Protein AF-A0A349S8Z0-F1 (afdb_monomer_lite)

Sequence (374 aa):
MAKPPPLFHTNGSLTQSATNELARRFGLTQLFRLGAVAFAAWLTSLPLTIASGSLGTILGALLGPLILCALPHSSRALQLRFGAAAILAFVFAGTGLLLATVLRNGSEVGSLLSASATASGNPLSLYSAGEFIAGFTLAAAFCGSLHLLSQRGAVGRLGELLFIACAVVFTLTAHRNGMIDRPFLLGDFALIRGYDPAYLLMTIGAVCLLLLTAINLQESSKGRVLYHLLVLTAVSLLLMLFVSRFGLPTPELTNDLGLTGQQGSGPQEDNPFQDSTNDPKDKAAPVAVVVFHDDYEPADGSYYFRESAYSQFDGQRIDYATRPDMDTDLLRGFDNSAADSLASGNEAGLNYAISPASEAPRKGVRTTIGTLVP

Radius of gyration: 29.86 Å; chains: 1; bounding box: 71×64×93 Å

pLDDT: mean 70.93, std 17.37, range [37.31, 97.75]

Foldseek 3Di:
DDDDDDDDPDPPPPVVVVVVVCCVLQPPVRVVLLQLLLVLQLLVCVVPFDPLLSVLQSQLSNVLLVVVSPDPPPDVLLVDDLVVLLVVLVVQLVVLLVQLCCLQPVPPVLVVCCPDPVNVPDVCPSNSVSSSSNSNSNNSSVSNSLSSVCVVDPVSVVVSVVSSVVSVCVQVCVCPQVPLCPPVVQNVVQVVVVHRSVVVVVVVVVVVLVVVLVVLVPDPDPVSSVVVVVVSVVVVVVVVVCCVVPNDRHHPDVCQQVLQQPDDPDPRDPRPNNDDPPPPVPPDDDFKDKDWPDDDADPVRDDDDDDDDFDDDPNRHGHRDPDPPPPPVDQPQPPPVNVVCVVVVPCPSCVVVVDDDDPDPDDDTDMDMDGPDD

Secondary structure (DSSP, 8-state):
-PPPP-----TTHHHHHHHHHHHHHH-HHHHHHHHHHHHHHHHHHTTTS-HHHHHHHHHHHHHHHHHHHHS-TT-HHHHS-HHHHHHHHHHHHHHHHHHHHHHHH-HHHHHHHHTSTTTTT-TTHHHHHHHHHHHHHHHHHHHHHHHHHHHH-HHHHHHHHHHHHHHHHHHHGGGTTS-TT-SHHHHHHHHTTT--HHHHHHHHHHHHHHHHHHHHHT-S-HHHHHHHHHHHHHHHHHHHHHHHHH-------SGGGTTT----SS-----TT----S-TT------EEEEESS----TTS----------EE-SSSEE---STTSSTTSPS--SHHHHHHHHTT-TTTTHHHH---TTS------EEEEE---

Structure (mmCIF, N/CA/C/O backbone):
data_AF-A0A349S8Z0-F1
#
_entry.id   AF-A0A349S8Z0-F1
#
loop_
_atom_site.group_PDB
_atom_site.id
_atom_site.type_symbol
_atom_site.label_atom_id
_atom_site.label_alt_id
_atom_site.label_comp_id
_atom_site.label_asym_id
_atom_site.label_entity_id
_atom_site.label_seq_id
_atom_site.pdbx_PDB_ins_code
_atom_site.Cartn_x
_atom_site.Cartn_y
_atom_site.Cartn_z
_atom_site.occupancy
_atom_site.B_iso_or_equiv
_atom_site.auth_seq_id
_atom_site.auth_comp_id
_atom_site.auth_asym_id
_atom_site.auth_atom_id
_atom_site.pdbx_PDB_model_num
ATOM 1 N N . MET A 1 1 ? 23.663 -43.648 44.532 1.00 42.38 1 MET A N 1
ATOM 2 C CA . MET A 1 1 ? 23.078 -43.377 43.201 1.00 42.38 1 MET A CA 1
ATOM 3 C C . MET A 1 1 ? 22.642 -41.922 43.168 1.00 42.38 1 MET A C 1
ATOM 5 O O . MET A 1 1 ? 21.679 -41.570 43.836 1.00 42.38 1 MET A O 1
ATOM 9 N N . ALA A 1 2 ? 23.425 -41.067 42.509 1.00 40.34 2 ALA A N 1
ATOM 10 C CA . ALA A 1 2 ? 23.149 -39.638 42.391 1.00 40.34 2 ALA A CA 1
ATOM 11 C C . ALA A 1 2 ? 22.123 -39.393 41.273 1.00 40.34 2 ALA A C 1
ATOM 13 O O . ALA A 1 2 ? 22.224 -39.978 40.197 1.00 40.34 2 ALA A O 1
ATOM 14 N N . LYS A 1 3 ? 21.124 -38.552 41.550 1.00 43.34 3 LYS A N 1
ATOM 15 C CA . LYS A 1 3 ? 20.095 -38.123 40.595 1.00 43.34 3 LYS A CA 1
ATOM 16 C C . LYS A 1 3 ? 20.729 -37.099 39.636 1.00 43.34 3 LYS A C 1
ATOM 18 O O . LYS A 1 3 ? 21.347 -36.159 40.138 1.00 43.34 3 LYS A O 1
ATOM 23 N N . PRO A 1 4 ? 20.630 -37.252 38.304 1.00 44.09 4 PRO A N 1
ATOM 24 C CA . PRO A 1 4 ? 21.200 -36.271 37.388 1.00 44.09 4 PRO A CA 1
ATOM 25 C C . PRO A 1 4 ? 20.360 -34.979 37.407 1.00 44.09 4 PRO A C 1
ATOM 27 O O . PRO A 1 4 ? 19.153 -35.043 37.673 1.00 44.09 4 PRO A O 1
ATOM 30 N N . PRO A 1 5 ? 20.965 -33.805 37.152 1.00 44.25 5 PRO A N 1
ATOM 31 C CA . PRO A 1 5 ? 20.234 -32.545 37.090 1.00 44.25 5 PRO A CA 1
ATOM 32 C C . PRO A 1 5 ? 19.402 -32.468 35.797 1.00 44.25 5 PRO A C 1
ATOM 34 O O . PRO A 1 5 ? 19.818 -33.012 34.770 1.00 44.25 5 PRO A O 1
ATOM 37 N N . PRO A 1 6 ? 18.241 -31.789 35.805 1.00 49.56 6 PRO A N 1
ATOM 38 C CA . PRO A 1 6 ? 17.468 -31.585 34.591 1.00 49.56 6 PRO A CA 1
ATOM 39 C C . PRO A 1 6 ? 18.154 -30.531 33.711 1.00 49.56 6 PRO A C 1
ATOM 41 O O . PRO A 1 6 ? 18.171 -29.343 34.023 1.00 49.56 6 PRO A O 1
ATOM 44 N N . LEU A 1 7 ? 18.725 -30.991 32.600 1.00 47.56 7 LEU A N 1
ATOM 45 C CA . LEU A 1 7 ? 18.947 -30.186 31.400 1.00 47.56 7 LEU A CA 1
ATOM 46 C C . LEU A 1 7 ? 17.616 -30.055 30.640 1.00 47.56 7 LEU A C 1
ATOM 48 O O . LEU A 1 7 ? 16.781 -30.951 30.728 1.00 47.56 7 LEU A O 1
ATOM 52 N N . PHE A 1 8 ? 17.478 -28.962 29.881 1.00 37.31 8 PHE A N 1
ATOM 53 C CA . PHE A 1 8 ? 16.327 -28.498 29.079 1.00 37.31 8 PHE A CA 1
ATOM 54 C C . PHE A 1 8 ? 15.472 -27.382 29.704 1.00 37.31 8 PHE A C 1
ATOM 56 O O . PHE A 1 8 ? 14.302 -27.551 30.034 1.00 37.31 8 PHE A O 1
ATOM 63 N N . HIS A 1 9 ? 16.043 -26.173 29.737 1.00 37.69 9 HIS A N 1
ATOM 64 C CA . HIS A 1 9 ? 15.258 -24.953 29.550 1.00 37.69 9 HIS A CA 1
ATOM 65 C C . HIS A 1 9 ? 14.829 -24.879 28.077 1.00 37.69 9 HIS A C 1
ATOM 67 O O . HIS A 1 9 ? 15.634 -24.607 27.189 1.00 37.69 9 HIS A O 1
ATOM 73 N N . THR A 1 10 ? 13.557 -25.147 27.802 1.00 41.44 10 THR A N 1
ATOM 74 C CA . THR A 1 10 ? 12.937 -24.858 26.506 1.00 41.44 10 THR A CA 1
ATOM 75 C C . THR A 1 10 ? 12.746 -23.347 26.367 1.00 41.44 10 THR A C 1
ATOM 77 O O . THR A 1 10 ? 12.015 -22.744 27.154 1.00 41.44 10 THR A O 1
ATOM 80 N N . ASN A 1 11 ? 13.347 -22.740 25.341 1.00 41.81 11 ASN A N 1
ATOM 81 C CA . ASN A 1 11 ? 13.234 -21.318 24.967 1.00 41.81 11 ASN A CA 1
ATOM 82 C C . ASN A 1 11 ? 11.822 -20.889 24.482 1.00 41.81 11 ASN A C 1
ATOM 84 O O . ASN A 1 11 ? 11.689 -19.967 23.684 1.00 41.81 11 ASN A O 1
ATOM 88 N N . GLY A 1 12 ? 10.751 -21.543 24.946 1.00 44.97 12 GLY A N 1
ATOM 89 C CA . GLY A 1 12 ? 9.362 -21.244 24.572 1.00 44.97 12 GLY A CA 1
ATOM 90 C C . GLY A 1 12 ? 8.642 -20.238 25.481 1.00 44.97 12 GLY A C 1
ATOM 91 O O . GLY A 1 12 ? 7.512 -19.864 25.185 1.00 44.97 12 GLY A O 1
ATOM 92 N N . SER A 1 13 ? 9.250 -19.795 26.589 1.00 53.50 13 SER A N 1
ATOM 93 C CA . SER A 1 13 ? 8.538 -19.024 27.625 1.00 53.50 13 SER A CA 1
ATOM 94 C C . SER A 1 13 ? 8.523 -17.506 27.413 1.00 53.50 13 SER A C 1
ATOM 96 O O . SER A 1 13 ? 7.598 -16.838 27.872 1.00 53.50 13 SER A O 1
ATOM 98 N N . LEU A 1 14 ? 9.505 -16.934 26.710 1.00 50.16 14 LEU A N 1
ATOM 99 C CA . LEU A 1 14 ? 9.654 -15.474 26.631 1.00 50.16 14 LEU A CA 1
ATOM 100 C C . LEU A 1 14 ? 8.631 -14.816 25.691 1.00 50.16 14 LEU A C 1
ATOM 102 O O . LEU A 1 14 ? 8.044 -13.792 26.036 1.00 50.16 14 LEU A O 1
ATOM 106 N N . THR A 1 15 ? 8.347 -15.427 24.540 1.00 53.34 15 THR A N 1
ATOM 107 C CA . THR A 1 15 ? 7.358 -14.911 23.576 1.00 53.34 15 THR A CA 1
ATOM 108 C C . THR A 1 15 ? 5.922 -15.093 24.073 1.00 53.34 15 THR A C 1
ATOM 110 O O . THR A 1 15 ? 5.100 -14.187 23.920 1.00 53.34 15 THR A O 1
ATOM 113 N N . GLN A 1 16 ? 5.619 -16.208 24.748 1.00 54.56 16 GLN A N 1
ATOM 114 C CA . GLN A 1 16 ? 4.324 -16.412 25.410 1.00 54.56 16 GLN A CA 1
ATOM 115 C C . GLN A 1 16 ? 4.121 -15.471 26.606 1.00 54.56 16 GLN A C 1
ATOM 117 O O . GLN A 1 16 ? 3.009 -14.997 26.826 1.00 54.56 16 GLN A O 1
ATOM 122 N N . SER A 1 17 ? 5.175 -15.148 27.360 1.00 58.91 17 SER A N 1
ATOM 123 C CA . SER A 1 17 ? 5.075 -14.207 28.482 1.00 58.91 17 SER A CA 1
ATOM 124 C C . SER A 1 17 ? 4.762 -12.784 28.009 1.00 58.91 17 SER A C 1
ATOM 126 O O . SER A 1 17 ? 3.843 -12.154 28.531 1.00 58.91 17 SER A O 1
ATOM 128 N N . ALA A 1 18 ? 5.469 -12.294 26.986 1.00 59.53 18 ALA A N 1
ATOM 129 C CA . ALA A 1 18 ? 5.282 -10.935 26.472 1.00 59.53 18 ALA A CA 1
ATOM 130 C C . ALA A 1 18 ? 3.913 -10.740 25.794 1.00 59.53 18 ALA A C 1
ATOM 132 O O . ALA A 1 18 ? 3.252 -9.719 25.990 1.00 59.53 18 ALA A O 1
ATOM 133 N N . THR A 1 19 ? 3.453 -11.735 25.029 1.00 60.69 19 THR A N 1
ATOM 134 C CA . THR A 1 19 ? 2.123 -11.702 24.392 1.00 60.69 19 THR A CA 1
ATOM 135 C C . THR A 1 19 ? 0.997 -11.732 25.425 1.00 60.69 19 THR A C 1
ATOM 137 O O . THR A 1 19 ? 0.041 -10.966 25.302 1.00 60.69 19 THR A O 1
ATOM 140 N N . ASN A 1 20 ? 1.135 -12.533 26.487 1.00 65.38 20 ASN A N 1
ATOM 141 C CA . ASN A 1 20 ? 0.170 -12.580 27.586 1.00 65.38 20 ASN A CA 1
ATOM 142 C C . ASN A 1 20 ? 0.123 -11.273 28.392 1.00 65.38 20 ASN A C 1
ATOM 144 O O . ASN A 1 20 ? -0.955 -10.856 28.815 1.00 65.38 20 ASN A O 1
ATOM 148 N N . GLU A 1 21 ? 1.258 -10.602 28.587 1.00 63.00 21 GLU A N 1
ATOM 149 C CA . GLU A 1 21 ? 1.317 -9.315 29.287 1.00 63.00 21 GLU A CA 1
ATOM 150 C C . GLU A 1 21 ? 0.684 -8.182 28.461 1.00 63.00 21 GLU A C 1
ATOM 152 O O . GLU A 1 21 ? -0.119 -7.402 28.983 1.00 63.00 21 GLU A O 1
ATOM 157 N N . LEU A 1 22 ? 0.953 -8.147 27.152 1.00 60.84 22 LEU A N 1
ATOM 158 C CA . LEU A 1 22 ? 0.344 -7.193 26.223 1.00 60.84 22 LEU A CA 1
ATOM 159 C C . LEU A 1 22 ? -1.177 -7.405 26.115 1.00 60.84 22 LEU A C 1
ATOM 161 O O . LEU A 1 22 ? -1.950 -6.451 26.217 1.00 60.84 22 LEU A O 1
ATOM 165 N N . ALA A 1 23 ? -1.618 -8.660 25.982 1.00 60.97 23 ALA A N 1
ATOM 166 C CA . ALA A 1 23 ? -3.034 -9.019 25.941 1.00 60.97 23 ALA A CA 1
ATOM 167 C C . ALA A 1 23 ? -3.759 -8.672 27.251 1.00 60.97 23 ALA A C 1
ATOM 169 O O . ALA A 1 23 ? -4.910 -8.232 27.218 1.00 60.97 23 ALA A O 1
ATOM 170 N N . ARG A 1 24 ? -3.082 -8.811 28.399 1.00 66.00 24 ARG A N 1
ATOM 171 C CA . ARG A 1 24 ? -3.626 -8.451 29.716 1.00 66.00 24 ARG A CA 1
ATOM 172 C C . ARG A 1 24 ? -3.769 -6.933 29.894 1.00 66.00 24 ARG A C 1
ATOM 174 O O . ARG A 1 24 ? -4.691 -6.503 30.580 1.00 66.00 24 ARG A O 1
ATOM 181 N N . ARG A 1 25 ? -2.896 -6.127 29.277 1.00 64.31 25 ARG A N 1
ATOM 182 C CA . ARG A 1 25 ? -2.936 -4.653 29.361 1.00 64.31 25 ARG A CA 1
ATOM 183 C C . ARG A 1 25 ? -3.904 -3.995 28.378 1.00 64.31 25 ARG A C 1
ATOM 185 O O . ARG A 1 25 ? -4.557 -3.028 28.751 1.00 64.31 25 ARG A O 1
ATOM 192 N N . PHE A 1 26 ? -3.977 -4.491 27.144 1.00 66.94 26 PHE A N 1
ATOM 193 C CA . PHE A 1 26 ? -4.709 -3.833 26.054 1.00 66.94 26 PHE A CA 1
ATOM 194 C C . PHE A 1 26 ? -5.998 -4.560 25.646 1.00 66.94 26 PHE A C 1
ATOM 196 O O . PHE A 1 26 ? -6.824 -3.986 24.953 1.00 66.94 26 PHE A O 1
ATOM 203 N N . GLY A 1 27 ? -6.219 -5.798 26.095 1.00 76.25 27 GLY A N 1
ATOM 204 C CA . GLY A 1 27 ? -7.354 -6.613 25.666 1.00 76.25 27 GLY A CA 1
ATOM 205 C C . GLY A 1 27 ? -7.170 -7.169 24.247 1.00 76.25 27 GLY A C 1
ATOM 206 O O . GLY A 1 27 ? -6.773 -6.471 23.314 1.00 76.25 27 GLY A O 1
ATOM 207 N N . LEU A 1 28 ? -7.482 -8.455 24.064 1.00 75.75 28 LEU A N 1
ATOM 208 C CA . LEU A 1 28 ? -7.316 -9.164 22.784 1.00 75.75 28 LEU A CA 1
ATOM 209 C C . LEU A 1 28 ? -8.034 -8.471 21.616 1.00 75.75 28 LEU A C 1
ATOM 211 O O . LEU A 1 28 ? -7.483 -8.353 20.526 1.00 75.75 28 LEU A O 1
ATOM 215 N N . THR A 1 29 ? -9.243 -7.962 21.848 1.00 78.19 29 THR A N 1
ATOM 216 C CA . THR A 1 29 ? -10.057 -7.283 20.829 1.00 78.19 29 THR A CA 1
ATOM 217 C C . THR A 1 29 ? -9.407 -6.004 20.303 1.00 78.19 29 THR A C 1
ATOM 219 O O . THR A 1 29 ? -9.504 -5.705 19.113 1.00 78.19 29 THR A O 1
ATOM 222 N N . GLN A 1 30 ? -8.705 -5.261 21.160 1.00 80.62 30 GLN A N 1
ATOM 223 C CA . GLN A 1 30 ? -8.004 -4.044 20.766 1.00 80.62 30 GLN A CA 1
ATOM 224 C C . GLN A 1 30 ? -6.770 -4.363 19.923 1.00 80.62 30 GLN A C 1
ATOM 226 O O . GLN A 1 30 ? -6.534 -3.696 18.920 1.00 80.62 30 GLN A O 1
ATOM 231 N N . LEU A 1 31 ? -6.031 -5.421 20.269 1.00 83.44 31 LEU A N 1
ATOM 232 C CA . LEU A 1 31 ? -4.886 -5.881 19.480 1.00 83.44 31 LEU A CA 1
ATOM 233 C C . LEU A 1 31 ? -5.304 -6.336 18.077 1.00 83.44 31 LEU A C 1
ATOM 235 O O . LEU A 1 31 ? -4.667 -5.940 17.104 1.00 83.44 31 LEU A O 1
ATOM 239 N N . PHE A 1 32 ? -6.408 -7.080 17.948 1.00 85.12 32 PHE A N 1
ATOM 240 C CA . PHE A 1 32 ? -6.951 -7.449 16.633 1.00 85.12 32 PHE A CA 1
ATOM 241 C C . PHE A 1 32 ? -7.337 -6.227 15.800 1.00 85.12 32 PHE A C 1
ATOM 243 O O . PHE A 1 32 ? -7.024 -6.162 14.613 1.00 85.12 32 PHE A O 1
ATOM 250 N N . ARG A 1 33 ? -7.977 -5.232 16.423 1.00 86.00 33 ARG A N 1
ATOM 251 C CA . ARG A 1 33 ? -8.353 -3.987 15.745 1.00 86.00 33 ARG A CA 1
ATOM 252 C C . ARG A 1 33 ? -7.129 -3.214 15.248 1.00 86.00 33 ARG A C 1
ATOM 254 O O . ARG A 1 33 ? -7.125 -2.772 14.105 1.00 86.00 33 ARG A O 1
ATOM 261 N N . LEU A 1 34 ? -6.095 -3.077 16.079 1.00 89.44 34 LEU A N 1
ATOM 262 C CA . LEU A 1 34 ? -4.843 -2.419 15.692 1.00 89.44 34 LEU A CA 1
ATOM 263 C C . LEU A 1 34 ? -4.114 -3.190 14.587 1.00 89.44 34 LEU A C 1
ATOM 265 O O . LEU A 1 34 ? -3.613 -2.576 13.650 1.00 89.44 34 LEU A O 1
ATOM 269 N N . GLY A 1 35 ? -4.126 -4.524 14.649 1.00 90.00 35 GLY A N 1
ATOM 270 C CA . GLY A 1 35 ? -3.620 -5.379 13.577 1.00 90.00 35 GLY A CA 1
ATOM 271 C C . GLY A 1 35 ? -4.352 -5.151 12.252 1.00 90.00 35 GLY A C 1
ATOM 272 O O . GLY A 1 35 ? -3.704 -5.015 11.218 1.00 90.00 35 GLY A O 1
ATOM 273 N N . ALA A 1 36 ? -5.682 -5.026 12.276 1.00 90.56 36 ALA A N 1
ATOM 274 C CA . ALA A 1 36 ? -6.476 -4.739 11.080 1.00 90.56 36 ALA A CA 1
ATOM 275 C C . ALA A 1 36 ? -6.174 -3.350 10.487 1.00 90.56 36 ALA A C 1
ATOM 277 O O . ALA A 1 36 ? -6.057 -3.219 9.270 1.00 90.56 36 ALA A O 1
ATOM 278 N N . VAL A 1 37 ? -5.996 -2.323 11.328 1.00 92.75 37 VAL A N 1
ATOM 279 C CA . VAL A 1 37 ? -5.590 -0.978 10.877 1.00 92.75 37 VAL A CA 1
ATOM 280 C C . VAL A 1 37 ? -4.180 -0.997 10.283 1.00 92.75 37 VAL A C 1
ATOM 282 O O . VAL A 1 37 ? -3.956 -0.401 9.233 1.00 92.75 37 VAL A O 1
ATOM 285 N N . ALA A 1 38 ? -3.237 -1.706 10.907 1.00 94.56 38 ALA A N 1
ATOM 286 C CA . ALA A 1 38 ? -1.877 -1.836 10.391 1.00 94.56 38 ALA A CA 1
ATOM 287 C C . ALA A 1 38 ? -1.824 -2.605 9.066 1.00 94.56 38 ALA A C 1
ATOM 289 O O . ALA A 1 38 ? -1.097 -2.209 8.157 1.00 94.56 38 ALA A O 1
ATOM 290 N N . PHE A 1 39 ? -2.634 -3.656 8.927 1.00 92.31 39 PHE A N 1
ATOM 291 C CA . PHE A 1 39 ? -2.800 -4.378 7.670 1.00 92.31 39 PHE A CA 1
ATOM 292 C C . PHE A 1 39 ? -3.382 -3.477 6.574 1.00 92.31 39 PHE A C 1
ATOM 294 O O . PHE A 1 39 ? -2.855 -3.443 5.469 1.00 92.31 39 PHE A O 1
ATOM 301 N N . ALA A 1 40 ? -4.414 -2.687 6.885 1.00 92.25 40 ALA A N 1
ATOM 302 C CA . ALA A 1 40 ? -4.970 -1.710 5.950 1.00 92.25 40 ALA A CA 1
ATOM 303 C C . ALA A 1 40 ? -3.930 -0.659 5.522 1.00 92.25 40 ALA A C 1
ATOM 305 O O . ALA A 1 40 ? -3.802 -0.369 4.335 1.00 92.25 40 ALA A O 1
ATOM 306 N N . ALA A 1 41 ? -3.146 -0.133 6.467 1.00 94.69 41 ALA A N 1
ATOM 307 C CA . ALA A 1 41 ? -2.075 0.813 6.171 1.00 94.69 41 ALA A CA 1
ATOM 308 C C . ALA A 1 41 ? -0.998 0.191 5.265 1.00 94.69 41 ALA A C 1
ATOM 310 O O . ALA A 1 41 ? -0.576 0.821 4.296 1.00 94.69 41 ALA A O 1
ATOM 311 N N . TRP A 1 42 ? -0.609 -1.059 5.528 1.00 94.19 42 TRP A N 1
ATOM 312 C CA . TRP A 1 42 ? 0.306 -1.811 4.669 1.00 94.19 42 TRP A CA 1
ATOM 313 C C . TRP A 1 42 ? -0.231 -1.978 3.246 1.00 94.19 42 TRP A C 1
ATOM 315 O O . TRP A 1 42 ? 0.478 -1.685 2.290 1.00 94.19 42 TRP A O 1
ATOM 325 N N . LEU A 1 43 ? -1.498 -2.372 3.090 1.00 89.00 43 LEU A N 1
ATOM 326 C CA . LEU A 1 43 ? -2.120 -2.490 1.770 1.00 89.00 43 LEU A CA 1
ATOM 327 C C . LEU A 1 43 ? -2.051 -1.171 0.986 1.00 89.00 43 LEU A C 1
ATOM 329 O O . LEU A 1 43 ? -1.699 -1.168 -0.191 1.00 89.00 43 LEU A O 1
ATOM 333 N N . THR A 1 44 ? -2.311 -0.040 1.651 1.00 89.44 44 THR A N 1
ATOM 334 C CA . THR A 1 44 ? -2.206 1.282 1.013 1.00 89.44 44 THR A CA 1
ATOM 335 C C . THR A 1 44 ? -0.773 1.712 0.702 1.00 89.44 44 THR A C 1
ATOM 337 O O . THR A 1 44 ? -0.590 2.555 -0.172 1.00 89.44 44 THR A O 1
ATOM 340 N N . SER A 1 45 ? 0.242 1.166 1.383 1.00 92.06 45 SER A N 1
ATOM 341 C CA . SER A 1 45 ? 1.642 1.531 1.130 1.00 92.06 45 SER A CA 1
ATOM 342 C C . SER A 1 45 ? 2.259 0.785 -0.047 1.00 92.06 45 SER A C 1
ATOM 344 O O . SER A 1 45 ? 3.191 1.310 -0.648 1.00 92.06 45 SER A O 1
ATOM 346 N N . LEU A 1 46 ? 1.738 -0.394 -0.407 1.00 85.12 46 LEU A N 1
ATOM 347 C CA . LEU A 1 46 ? 2.274 -1.223 -1.494 1.00 85.12 46 LEU A CA 1
ATOM 348 C C . LEU A 1 46 ? 2.512 -0.463 -2.818 1.00 85.12 46 LEU A C 1
ATOM 350 O O . LEU A 1 46 ? 3.592 -0.625 -3.379 1.00 85.12 46 LEU A O 1
ATOM 354 N N . PRO A 1 47 ? 1.583 0.374 -3.329 1.00 80.62 47 PRO A N 1
ATOM 355 C CA . PRO A 1 47 ? 1.819 1.127 -4.564 1.00 80.62 47 PRO A CA 1
ATOM 356 C C . PRO A 1 47 ? 2.606 2.431 -4.362 1.00 80.62 47 PRO A C 1
ATOM 358 O O . PRO A 1 47 ? 2.927 3.100 -5.339 1.00 80.62 47 PRO A O 1
ATOM 361 N N . LEU A 1 48 ? 2.866 2.842 -3.117 1.00 85.31 48 LEU A N 1
ATOM 362 C CA . LEU A 1 48 ? 3.426 4.160 -2.798 1.00 85.31 48 LEU A CA 1
ATOM 363 C C . LEU A 1 48 ? 4.917 4.121 -2.456 1.00 85.31 48 LEU A C 1
ATOM 365 O O . LEU A 1 48 ? 5.568 5.163 -2.475 1.00 85.31 48 LEU A O 1
ATOM 369 N N . THR A 1 49 ? 5.450 2.960 -2.075 1.00 90.56 49 THR A N 1
ATOM 370 C CA . THR A 1 49 ? 6.824 2.842 -1.576 1.00 90.56 49 THR A CA 1
ATOM 371 C C . THR A 1 49 ? 7.365 1.418 -1.717 1.00 90.56 49 THR A C 1
ATOM 373 O O . THR A 1 49 ? 6.627 0.463 -1.946 1.00 90.56 49 THR A O 1
ATOM 376 N N . ILE A 1 50 ? 8.676 1.268 -1.547 1.00 87.69 50 ILE A N 1
ATOM 377 C CA . ILE A 1 50 ? 9.376 -0.018 -1.523 1.00 87.69 50 ILE A CA 1
ATOM 378 C C . ILE A 1 50 ? 9.114 -0.794 -0.217 1.00 87.69 50 ILE A C 1
ATOM 380 O O . ILE A 1 50 ? 8.470 -0.315 0.723 1.00 87.69 50 ILE A O 1
ATOM 384 N N . ALA A 1 51 ? 9.672 -2.004 -0.117 1.00 89.06 51 ALA A N 1
ATOM 385 C CA . ALA A 1 51 ? 9.512 -2.879 1.046 1.00 89.06 51 ALA A CA 1
ATOM 386 C C . ALA A 1 51 ? 9.886 -2.205 2.383 1.00 89.06 51 ALA A C 1
ATOM 388 O O . ALA A 1 51 ? 9.187 -2.395 3.380 1.00 89.06 51 ALA A O 1
ATOM 389 N N . SER A 1 52 ? 10.946 -1.386 2.414 1.00 91.81 52 SER A N 1
ATOM 390 C CA . SER A 1 52 ? 11.357 -0.683 3.635 1.00 91.81 52 SER A CA 1
ATOM 391 C C . SER A 1 52 ? 10.338 0.371 4.076 1.00 91.81 52 SER A C 1
ATOM 393 O O . SER A 1 52 ? 10.031 0.456 5.264 1.00 91.81 52 SER A O 1
ATOM 395 N N . GLY A 1 53 ? 9.756 1.131 3.147 1.00 93.81 53 GLY A N 1
ATOM 396 C CA . GLY A 1 53 ? 8.690 2.077 3.470 1.00 93.81 53 GLY A CA 1
ATOM 397 C C . GLY A 1 53 ? 7.423 1.379 3.944 1.00 93.81 53 GLY A C 1
ATOM 398 O O . GLY A 1 53 ? 6.843 1.796 4.942 1.00 93.81 53 GLY A O 1
ATOM 399 N N . SER A 1 54 ? 7.064 0.252 3.324 1.00 94.62 54 SER A N 1
ATOM 400 C CA . SER A 1 54 ? 5.934 -0.578 3.762 1.00 94.62 54 SER A CA 1
ATOM 401 C C . SER A 1 54 ? 6.131 -1.149 5.175 1.00 94.62 54 SER A C 1
ATOM 403 O O . SER A 1 54 ? 5.200 -1.141 5.983 1.00 94.62 54 SER A O 1
ATOM 405 N N . LEU A 1 55 ? 7.352 -1.579 5.520 1.00 95.81 55 LEU A N 1
ATOM 406 C CA . LEU A 1 55 ? 7.712 -1.966 6.891 1.00 95.81 55 LEU A CA 1
ATOM 407 C C . LEU A 1 55 ? 7.550 -0.781 7.859 1.00 95.81 55 LEU A C 1
ATOM 409 O O . LEU A 1 55 ? 6.972 -0.934 8.938 1.00 95.81 55 LEU A O 1
ATOM 413 N N . GLY A 1 56 ? 8.025 0.401 7.455 1.00 96.94 56 GLY A N 1
ATOM 414 C CA . GLY A 1 56 ? 7.838 1.648 8.193 1.00 96.94 56 GLY A CA 1
ATOM 415 C C . GLY A 1 56 ? 6.362 1.919 8.462 1.00 96.94 56 GLY A C 1
ATOM 416 O O . GLY A 1 56 ? 5.979 2.135 9.610 1.00 96.94 56 GLY A O 1
ATOM 417 N N . THR A 1 57 ? 5.515 1.814 7.437 1.00 97.31 57 THR A N 1
ATOM 418 C CA . THR A 1 57 ? 4.064 1.997 7.539 1.00 97.31 57 THR A CA 1
ATOM 419 C C . THR A 1 57 ? 3.413 1.037 8.532 1.00 97.31 57 THR A C 1
ATOM 421 O O . THR A 1 57 ? 2.647 1.495 9.381 1.00 97.31 57 THR A O 1
ATOM 424 N N . ILE A 1 58 ? 3.745 -0.260 8.499 1.00 96.62 58 ILE A N 1
ATOM 425 C CA . ILE A 1 58 ? 3.234 -1.241 9.476 1.00 96.62 58 ILE A CA 1
ATOM 426 C C . ILE A 1 58 ? 3.608 -0.822 10.900 1.00 96.62 58 ILE A C 1
ATOM 428 O O . ILE A 1 58 ? 2.748 -0.749 11.782 1.00 96.62 58 ILE A O 1
ATOM 432 N N . LEU A 1 59 ? 4.890 -0.529 11.134 1.00 96.88 59 LEU A N 1
ATOM 433 C CA . LEU A 1 59 ? 5.377 -0.172 12.465 1.00 96.88 59 LEU A CA 1
ATOM 434 C C . LEU A 1 59 ? 4.783 1.150 12.953 1.00 96.88 59 LEU A C 1
ATOM 436 O O . LEU A 1 59 ? 4.426 1.251 14.125 1.00 96.88 59 LEU A O 1
ATOM 440 N N . GLY A 1 60 ? 4.623 2.137 12.074 1.00 96.00 60 GLY A N 1
ATOM 441 C CA . GLY A 1 60 ? 3.996 3.414 12.403 1.00 96.00 60 GLY A CA 1
ATOM 442 C C . GLY A 1 60 ? 2.520 3.249 12.759 1.00 96.00 60 GLY A C 1
ATOM 443 O O . GLY A 1 60 ? 2.070 3.749 13.794 1.00 96.00 60 GLY A O 1
ATOM 444 N N . ALA A 1 61 ? 1.783 2.483 11.950 1.00 96.12 61 ALA A N 1
ATOM 445 C CA . ALA A 1 61 ? 0.367 2.197 12.164 1.00 96.12 61 ALA A CA 1
ATOM 446 C C . ALA A 1 61 ? 0.096 1.378 13.438 1.00 96.12 61 ALA A C 1
ATOM 448 O O . ALA A 1 61 ? -0.979 1.512 14.019 1.00 96.12 61 ALA A O 1
ATOM 449 N N . LEU A 1 62 ? 1.055 0.569 13.903 1.00 94.62 62 LEU A N 1
ATOM 450 C CA . LEU A 1 62 ? 0.968 -0.135 15.188 1.00 94.62 62 LEU A CA 1
ATOM 451 C C . LEU A 1 62 ? 1.396 0.754 16.361 1.00 94.62 62 LEU A C 1
ATOM 453 O O . LEU A 1 62 ? 0.652 0.905 17.332 1.00 94.62 62 LEU A O 1
ATOM 457 N N . LEU A 1 63 ? 2.594 1.340 16.292 1.00 92.81 63 LEU A N 1
ATOM 458 C CA . LEU A 1 63 ? 3.203 2.037 17.426 1.00 92.81 63 LEU A CA 1
ATOM 459 C C . LEU A 1 63 ? 2.485 3.345 17.767 1.00 92.81 63 LEU A C 1
ATOM 461 O O . LEU A 1 63 ? 2.307 3.623 18.951 1.00 92.81 63 LEU A O 1
ATOM 465 N N . GLY A 1 64 ? 2.018 4.116 16.779 1.00 90.31 64 GLY A N 1
ATOM 466 C CA . GLY A 1 64 ? 1.288 5.366 17.031 1.00 90.31 64 GLY A CA 1
ATOM 467 C C . GLY A 1 64 ? 0.052 5.154 17.921 1.00 90.31 64 GLY A C 1
ATOM 468 O O . GLY A 1 64 ? -0.018 5.708 19.023 1.00 90.31 64 GLY A O 1
ATOM 469 N N . PRO A 1 65 ? -0.904 4.304 17.507 1.00 89.81 65 PRO A N 1
ATOM 470 C CA . PRO A 1 65 ? -2.048 3.930 18.331 1.00 89.81 65 PRO A CA 1
ATOM 471 C C . PRO A 1 65 ? -1.680 3.248 19.655 1.00 89.81 65 PRO A C 1
ATOM 473 O O . PRO A 1 65 ? -2.288 3.568 20.675 1.00 89.81 65 PRO A O 1
ATOM 476 N N . LEU A 1 66 ? -0.685 2.351 19.687 1.00 89.06 66 LEU A N 1
ATOM 477 C CA . LEU A 1 66 ? -0.267 1.682 20.930 1.00 89.06 66 LEU A CA 1
ATOM 478 C C . LEU A 1 66 ? 0.245 2.673 21.982 1.00 89.06 66 LEU A C 1
ATOM 480 O O . LEU A 1 66 ? -0.115 2.555 23.155 1.00 89.06 66 LEU A O 1
ATOM 484 N N . ILE A 1 67 ? 1.026 3.679 21.575 1.00 88.06 67 ILE A N 1
ATOM 485 C CA . ILE A 1 67 ? 1.489 4.753 22.467 1.00 88.06 67 ILE A CA 1
ATOM 486 C C . ILE A 1 67 ? 0.291 5.520 23.042 1.00 88.06 67 ILE A C 1
ATOM 488 O O . ILE A 1 67 ? 0.253 5.799 24.241 1.00 88.06 67 ILE A O 1
ATOM 492 N N . LEU A 1 68 ? -0.724 5.804 22.219 1.00 85.50 68 LEU A N 1
ATOM 493 C CA . LEU A 1 68 ? -1.962 6.451 22.668 1.00 85.50 68 LEU A CA 1
ATOM 494 C C . LEU A 1 68 ? -2.766 5.592 23.648 1.00 85.50 68 LEU A C 1
ATOM 496 O O . LEU A 1 68 ? -3.379 6.129 24.566 1.00 85.50 68 LEU A O 1
ATOM 500 N N . CYS A 1 69 ? -2.745 4.271 23.489 1.00 82.50 69 CYS A N 1
ATOM 501 C CA . CYS A 1 69 ? -3.393 3.343 24.416 1.00 82.50 69 CYS A CA 1
ATOM 502 C C . CYS A 1 69 ? -2.643 3.223 25.748 1.00 82.50 69 CYS A C 1
ATOM 504 O O . CYS A 1 69 ? -3.258 2.975 26.781 1.00 82.50 69 CYS A O 1
ATOM 506 N N . ALA A 1 70 ? -1.314 3.353 25.722 1.00 80.94 70 ALA A N 1
ATOM 507 C CA . ALA A 1 70 ? -0.473 3.267 26.911 1.00 80.94 70 ALA A CA 1
ATOM 508 C C . ALA A 1 70 ? -0.557 4.525 27.792 1.00 80.94 70 ALA A C 1
ATOM 510 O O . ALA A 1 70 ? -0.206 4.475 28.973 1.00 80.94 70 ALA A O 1
ATOM 511 N N . LEU A 1 71 ? -1.013 5.652 27.235 1.00 80.06 71 LEU A N 1
ATOM 512 C CA . LEU A 1 71 ? -1.198 6.892 27.978 1.00 80.06 71 LEU A CA 1
ATOM 513 C C . LEU A 1 71 ? -2.364 6.756 28.977 1.00 80.06 71 LEU A C 1
ATOM 515 O O . LEU A 1 71 ? -3.468 6.371 28.589 1.00 80.06 71 LEU A O 1
ATOM 519 N N . PRO A 1 72 ? -2.166 7.116 30.261 1.00 72.69 72 PRO A N 1
ATOM 520 C CA . PRO A 1 72 ? -3.247 7.157 31.242 1.00 72.69 72 PRO A CA 1
ATOM 521 C C . PRO A 1 72 ? -4.441 7.987 30.751 1.00 72.69 72 PRO A C 1
ATOM 523 O O . PRO A 1 72 ? -4.252 9.024 30.119 1.00 72.69 72 PRO A O 1
ATOM 526 N N . HIS A 1 73 ? -5.669 7.601 31.106 1.00 65.75 73 HIS A N 1
ATOM 527 C CA . HIS A 1 73 ? -6.892 8.339 30.734 1.00 65.75 73 HIS A CA 1
ATOM 528 C C . HIS A 1 73 ? -6.901 9.808 31.214 1.00 65.75 73 HIS A C 1
ATOM 530 O O . HIS A 1 73 ? -7.569 10.660 30.636 1.00 65.75 73 HIS A O 1
ATOM 536 N N . SER A 1 74 ? -6.129 10.119 32.260 1.00 58.78 74 SER A N 1
ATOM 537 C CA . SER A 1 74 ? -5.913 11.468 32.797 1.00 58.78 74 SER A CA 1
ATOM 538 C C . SER A 1 74 ? -4.864 12.288 32.029 1.00 58.78 74 SER A C 1
ATOM 540 O O . SER A 1 74 ? -4.616 13.446 32.368 1.00 58.78 74 SER A O 1
ATOM 542 N N . SER A 1 75 ? -4.220 11.712 31.011 1.00 63.19 75 SER A N 1
ATOM 543 C CA . SER A 1 75 ? -3.120 12.357 30.297 1.00 63.19 75 SER A CA 1
ATOM 544 C C . SER A 1 75 ? -3.606 13.563 29.509 1.00 63.19 75 SER A C 1
ATOM 546 O O . SER A 1 75 ? -4.574 13.487 28.750 1.00 63.19 75 SER A O 1
ATOM 548 N N . ARG A 1 76 ? -2.857 14.667 29.600 1.00 58.66 76 ARG A N 1
ATOM 549 C CA . ARG A 1 76 ? -3.143 15.904 28.855 1.00 58.66 76 ARG A CA 1
ATOM 550 C C . ARG A 1 76 ? -3.276 15.675 27.346 1.00 58.66 76 ARG A C 1
ATOM 552 O O . ARG A 1 76 ? -4.065 16.361 26.716 1.00 58.66 76 ARG A O 1
ATOM 559 N N . ALA A 1 77 ? -2.580 14.683 26.783 1.00 60.19 77 ALA A N 1
ATOM 560 C CA . ALA A 1 77 ? -2.696 14.294 25.377 1.00 60.19 77 ALA A CA 1
ATOM 561 C C . ALA A 1 77 ? -4.130 13.899 24.967 1.00 60.19 77 ALA A C 1
ATOM 563 O O . ALA A 1 77 ? -4.591 14.278 23.892 1.00 60.19 77 ALA A O 1
ATOM 564 N N . LEU A 1 78 ? -4.869 13.216 25.848 1.00 61.28 78 LEU A N 1
ATOM 565 C CA . LEU A 1 78 ? -6.264 12.839 25.607 1.00 61.28 78 LEU A CA 1
ATOM 566 C C . LEU A 1 78 ? -7.215 14.037 25.779 1.00 61.28 78 LEU A C 1
ATOM 568 O O . LEU A 1 78 ? -8.253 14.098 25.120 1.00 61.28 78 LEU A O 1
ATOM 572 N N . GLN A 1 79 ? -6.815 15.020 26.595 1.00 67.44 79 GLN A N 1
ATOM 573 C CA . GLN A 1 79 ? -7.535 16.274 26.852 1.00 67.44 79 GLN A CA 1
ATOM 574 C C . GLN A 1 79 ? -7.230 17.392 25.837 1.00 67.44 79 GLN A C 1
ATOM 576 O O . GLN A 1 79 ? -7.946 18.394 25.800 1.00 67.44 79 GLN A O 1
ATOM 581 N N . LEU A 1 80 ? -6.190 17.253 25.004 1.00 69.94 80 LEU A N 1
ATOM 582 C CA . LEU A 1 80 ? -5.872 18.222 23.952 1.00 69.94 80 LEU A CA 1
ATOM 583 C C . LEU A 1 80 ? -7.064 18.373 23.004 1.00 69.94 80 LEU A C 1
ATOM 585 O O . LEU A 1 80 ? -7.625 17.383 22.528 1.00 69.94 80 LEU A O 1
ATOM 589 N N . ARG A 1 81 ? -7.428 19.611 22.654 1.00 78.69 81 ARG A N 1
ATOM 590 C CA . ARG A 1 81 ? -8.410 19.844 21.584 1.00 78.69 81 ARG A CA 1
ATOM 591 C C . ARG A 1 81 ? -7.942 19.127 20.320 1.00 78.69 81 ARG A C 1
ATOM 593 O O . ARG A 1 81 ? -6.752 19.130 20.018 1.00 78.69 81 ARG A O 1
ATOM 600 N N . PHE A 1 82 ? -8.874 18.523 19.583 1.00 78.62 82 PHE A N 1
ATOM 601 C CA . PHE A 1 82 ? -8.568 17.767 18.362 1.00 78.62 82 PHE A CA 1
ATOM 602 C C . PHE A 1 82 ? -7.641 18.536 17.407 1.00 78.62 82 PHE A C 1
ATOM 604 O O . PHE A 1 82 ? -6.671 17.965 16.929 1.00 78.62 82 PHE A O 1
ATOM 611 N N . GLY A 1 83 ? -7.858 19.846 17.240 1.00 81.75 83 GLY A N 1
ATOM 612 C CA . GLY A 1 83 ? -6.986 20.695 16.423 1.00 81.75 83 GLY A CA 1
ATOM 613 C C . GLY A 1 83 ? -5.521 20.716 16.877 1.00 81.75 83 GLY A C 1
ATOM 614 O O . GLY A 1 83 ? -4.633 20.639 16.042 1.00 81.75 83 GLY A O 1
ATOM 615 N N . ALA A 1 84 ? -5.244 20.739 18.185 1.00 85.94 84 ALA A N 1
ATOM 616 C CA . ALA A 1 84 ? -3.870 20.712 18.690 1.00 85.94 84 ALA A CA 1
ATOM 617 C C . ALA A 1 84 ? -3.197 19.349 18.455 1.00 85.94 84 ALA A C 1
ATOM 619 O O . ALA A 1 84 ? -2.026 19.296 18.089 1.00 85.94 84 ALA A O 1
ATOM 620 N N . ALA A 1 85 ? -3.945 18.251 18.614 1.00 85.44 85 ALA A N 1
ATOM 621 C CA . ALA A 1 85 ? -3.449 16.912 18.299 1.00 85.44 85 ALA A CA 1
ATOM 622 C C . ALA A 1 85 ? -3.183 16.740 16.792 1.00 85.44 85 ALA A C 1
ATOM 624 O O . ALA A 1 85 ? -2.158 16.179 16.416 1.00 85.44 85 ALA A O 1
ATOM 625 N N . ALA A 1 86 ? -4.057 17.283 15.939 1.00 87.62 86 ALA A N 1
ATOM 626 C CA . ALA A 1 86 ? -3.883 17.272 14.489 1.00 87.62 86 ALA A CA 1
ATOM 627 C C . ALA A 1 86 ? -2.658 18.090 14.048 1.00 87.62 86 ALA A C 1
ATOM 629 O O . ALA A 1 86 ? -1.895 17.625 13.208 1.00 87.62 86 ALA A O 1
ATOM 630 N N . ILE A 1 87 ? -2.420 19.263 14.650 1.00 91.56 87 ILE A N 1
ATOM 631 C CA . ILE A 1 87 ? -1.212 20.062 14.388 1.00 91.56 87 ILE A CA 1
ATOM 632 C C . ILE A 1 87 ? 0.042 19.287 14.797 1.00 91.56 87 ILE A C 1
ATOM 634 O O . ILE A 1 87 ? 0.996 19.236 14.030 1.00 91.56 87 ILE A O 1
ATOM 638 N N . LEU A 1 88 ? 0.046 18.647 15.971 1.00 91.50 88 LEU A N 1
ATOM 639 C CA . LEU A 1 88 ? 1.194 17.855 16.415 1.00 91.50 88 LEU A CA 1
ATOM 640 C C . LEU A 1 88 ? 1.470 16.676 15.471 1.00 91.50 88 LEU A C 1
ATOM 642 O O . LEU A 1 88 ? 2.621 16.445 15.108 1.00 91.50 88 LEU A O 1
ATOM 646 N N . ALA A 1 89 ? 0.423 15.967 15.041 1.00 92.31 89 ALA A N 1
ATOM 647 C CA . ALA A 1 89 ? 0.535 14.886 14.064 1.00 92.31 89 ALA A CA 1
ATOM 648 C C . ALA A 1 89 ? 1.059 15.395 12.711 1.00 92.31 89 ALA A C 1
ATOM 650 O O . ALA A 1 89 ? 1.929 14.762 12.116 1.00 92.31 89 ALA A O 1
ATOM 651 N N . PHE A 1 90 ? 0.586 16.559 12.255 1.00 94.62 90 PHE A N 1
ATOM 652 C CA . PHE A 1 90 ? 1.048 17.193 11.021 1.00 94.62 90 PHE A CA 1
ATOM 653 C C . PHE A 1 90 ? 2.519 17.610 11.103 1.00 94.62 90 PHE A C 1
ATOM 655 O O . PHE A 1 90 ? 3.285 17.321 10.190 1.00 94.62 90 PHE A O 1
ATOM 662 N N . VAL A 1 91 ? 2.939 18.231 12.210 1.00 96.25 91 VAL A N 1
ATOM 663 C CA . VAL A 1 91 ? 4.343 18.599 12.439 1.00 96.25 91 VAL A CA 1
ATOM 664 C C . VAL A 1 91 ? 5.221 17.351 12.486 1.00 96.25 91 VAL A C 1
ATOM 666 O O . VAL A 1 91 ? 6.265 17.338 11.849 1.00 96.25 91 VAL A O 1
ATOM 669 N N . PHE A 1 92 ? 4.792 16.292 13.176 1.00 95.44 92 PHE A N 1
ATOM 670 C CA . PHE A 1 92 ? 5.528 15.027 13.244 1.00 95.44 92 PHE A CA 1
ATOM 671 C C . PHE A 1 92 ? 5.679 14.350 11.872 1.00 95.44 92 PHE A C 1
ATOM 673 O O . PHE A 1 92 ? 6.772 13.912 11.516 1.00 95.44 92 PHE A O 1
ATOM 680 N N . ALA A 1 93 ? 4.608 14.299 11.077 1.00 96.50 93 ALA A N 1
ATOM 681 C CA . ALA A 1 93 ? 4.674 13.795 9.708 1.00 96.50 93 ALA A CA 1
ATOM 682 C C . ALA A 1 93 ? 5.564 14.680 8.818 1.00 96.50 93 ALA A C 1
ATOM 684 O O . ALA A 1 93 ? 6.377 14.168 8.052 1.00 96.50 93 ALA A O 1
ATOM 685 N N . GLY A 1 94 ? 5.448 16.005 8.941 1.00 96.38 94 GLY A N 1
ATOM 686 C CA . GLY A 1 94 ? 6.218 16.970 8.159 1.00 96.38 94 GLY A CA 1
ATOM 687 C C . GLY A 1 94 ? 7.717 16.922 8.451 1.00 96.38 94 GLY A C 1
ATOM 688 O O . GLY A 1 94 ? 8.518 16.908 7.519 1.00 96.38 94 GLY A O 1
ATOM 689 N N . THR A 1 95 ? 8.117 16.835 9.724 1.00 96.00 95 THR A N 1
ATOM 690 C CA . THR A 1 95 ? 9.534 16.687 10.099 1.00 96.00 95 THR A CA 1
ATOM 691 C C . THR A 1 95 ? 10.097 15.343 9.647 1.00 96.00 95 THR A C 1
ATOM 693 O O . THR A 1 95 ? 11.221 15.295 9.146 1.00 96.00 95 THR A O 1
ATOM 696 N N . GLY A 1 96 ? 9.309 14.268 9.751 1.00 95.56 96 GLY A N 1
ATOM 697 C CA . GLY A 1 96 ? 9.655 12.952 9.217 1.00 95.56 96 GLY A CA 1
ATOM 698 C C . GLY A 1 96 ? 9.881 12.958 7.706 1.00 95.56 96 GLY A C 1
ATOM 699 O O . GLY A 1 96 ? 10.896 12.453 7.232 1.00 95.56 96 GLY A O 1
ATOM 700 N N . LEU A 1 97 ? 8.977 13.586 6.950 1.00 94.81 97 LEU A N 1
ATOM 701 C CA . LEU A 1 97 ? 9.099 13.735 5.499 1.00 94.81 97 LEU A CA 1
ATOM 702 C C . LEU A 1 97 ? 10.287 14.606 5.088 1.00 94.81 97 LEU A C 1
ATOM 704 O O . LEU A 1 97 ? 10.966 14.281 4.114 1.00 94.81 97 LEU A O 1
ATOM 708 N N . LEU A 1 98 ? 10.570 15.682 5.825 1.00 93.50 98 LEU A N 1
ATOM 709 C CA . LEU A 1 98 ? 11.744 16.517 5.577 1.00 93.50 98 LEU A CA 1
ATOM 710 C C . LEU A 1 98 ? 13.024 15.693 5.757 1.00 93.50 98 LEU A C 1
ATOM 712 O O . LEU A 1 98 ? 13.867 15.672 4.861 1.00 93.50 98 LEU A O 1
ATOM 716 N N . LEU A 1 99 ? 13.132 14.942 6.858 1.00 92.19 99 LEU A N 1
ATOM 717 C CA . LEU A 1 99 ? 14.265 14.048 7.102 1.00 92.19 99 LEU A CA 1
ATOM 718 C C . LEU A 1 99 ? 14.387 12.965 6.018 1.00 92.19 99 LEU A C 1
ATOM 720 O O . LEU A 1 99 ? 15.480 12.726 5.508 1.00 92.19 99 LEU A O 1
ATOM 724 N N . ALA A 1 100 ? 13.273 12.349 5.620 1.00 91.88 100 ALA A N 1
ATOM 725 C CA . ALA A 1 100 ? 13.248 11.377 4.531 1.00 91.88 100 ALA A CA 1
ATOM 726 C C . ALA A 1 100 ? 13.721 11.983 3.201 1.00 91.88 100 ALA A C 1
ATOM 728 O O . ALA A 1 100 ? 14.490 11.355 2.481 1.00 91.88 100 ALA A O 1
ATOM 729 N N . THR A 1 101 ? 13.317 13.217 2.896 1.00 90.00 101 THR A N 1
ATOM 730 C CA . THR A 1 101 ? 13.724 13.930 1.675 1.00 90.00 101 THR A CA 1
ATOM 731 C C . THR A 1 101 ? 15.226 14.192 1.666 1.00 90.00 101 THR A C 1
ATOM 733 O O . THR A 1 101 ? 15.879 13.968 0.650 1.00 90.00 101 THR A O 1
ATOM 736 N N . VAL A 1 102 ? 15.797 14.592 2.807 1.00 88.19 102 VAL A N 1
ATOM 737 C CA . VAL A 1 102 ? 17.251 14.767 2.950 1.00 88.19 102 VAL A CA 1
ATOM 738 C C . VAL A 1 102 ? 17.990 13.445 2.721 1.00 88.19 102 VAL A C 1
ATOM 740 O O . VAL A 1 102 ? 19.006 13.439 2.036 1.00 88.19 102 VAL A O 1
ATOM 743 N N . LEU A 1 103 ? 17.477 12.320 3.227 1.00 85.81 103 LEU A N 1
ATOM 744 C CA . LEU A 1 103 ? 18.106 11.004 3.039 1.00 85.81 103 LEU A CA 1
ATOM 745 C C . LEU A 1 103 ? 17.980 10.456 1.610 1.00 85.81 103 LEU A C 1
ATOM 747 O O . LEU A 1 103 ? 18.867 9.736 1.160 1.00 85.81 103 LEU A O 1
ATOM 751 N N . ARG A 1 104 ? 16.895 10.784 0.900 1.00 86.19 104 ARG A N 1
ATOM 752 C CA . ARG A 1 104 ? 16.662 10.349 -0.488 1.00 86.19 104 ARG A CA 1
ATOM 753 C C . ARG A 1 104 ? 17.425 11.194 -1.508 1.00 86.19 104 ARG A C 1
ATOM 755 O O . ARG A 1 104 ? 17.913 10.645 -2.487 1.00 86.19 104 ARG A O 1
ATOM 762 N N . ASN A 1 105 ? 17.510 12.507 -1.276 1.00 80.06 105 ASN A N 1
ATOM 763 C CA . ASN A 1 105 ? 17.956 13.482 -2.280 1.00 80.06 105 ASN A CA 1
ATOM 764 C C . ASN A 1 105 ? 19.245 14.229 -1.902 1.00 80.06 105 ASN A C 1
ATOM 766 O O . ASN A 1 105 ? 19.800 14.942 -2.735 1.00 80.06 105 ASN A O 1
ATOM 770 N N . GLY A 1 106 ? 19.697 14.157 -0.647 1.00 70.19 106 GLY A N 1
ATOM 771 C CA . GLY A 1 106 ? 20.813 14.962 -0.158 1.00 70.19 106 GLY A CA 1
ATOM 772 C C . GLY A 1 106 ? 22.146 14.485 -0.723 1.00 70.19 106 GLY A C 1
ATOM 773 O O . GLY A 1 106 ? 22.744 13.568 -0.173 1.00 70.19 106 GLY A O 1
ATOM 774 N N . SER A 1 107 ? 22.639 15.135 -1.778 1.00 65.06 107 SER A N 1
ATOM 775 C CA . SER A 1 107 ? 23.938 14.831 -2.396 1.00 65.06 107 SER A CA 1
ATOM 776 C C . SER A 1 107 ? 25.118 15.026 -1.432 1.00 65.06 107 SER A C 1
ATOM 778 O O . SER A 1 107 ? 26.043 14.218 -1.423 1.00 65.06 107 SER A O 1
ATOM 780 N N . GLU A 1 108 ? 25.068 16.047 -0.569 1.00 67.50 108 GLU A N 1
ATOM 781 C CA . GLU A 1 108 ? 26.155 16.351 0.378 1.00 67.50 108 GLU A CA 1
ATOM 782 C C . GLU A 1 108 ? 26.078 15.561 1.690 1.00 67.50 108 GLU A C 1
ATOM 784 O O . GLU A 1 108 ? 27.094 15.158 2.246 1.00 67.50 108 GLU A O 1
ATOM 789 N N . VAL A 1 109 ? 24.869 15.289 2.185 1.00 64.25 109 VAL A N 1
ATOM 790 C CA . VAL A 1 109 ? 24.671 14.414 3.355 1.00 64.25 109 VAL A CA 1
ATOM 791 C C . VAL A 1 109 ? 24.910 12.956 2.961 1.00 64.25 109 VAL A C 1
ATOM 793 O O . VAL A 1 109 ? 25.470 12.187 3.740 1.00 64.25 109 VAL A O 1
ATOM 796 N N . GLY A 1 110 ? 24.537 12.595 1.732 1.00 61.81 110 GLY A N 1
ATOM 797 C CA . GLY A 1 110 ? 24.762 11.289 1.133 1.00 61.81 110 GLY A CA 1
ATOM 798 C C . GLY A 1 110 ? 26.240 10.947 1.029 1.00 61.81 110 GLY A C 1
ATOM 799 O O . GLY A 1 110 ? 26.602 9.860 1.454 1.00 61.81 110 GLY A O 1
ATOM 800 N N . SER A 1 111 ? 27.095 11.874 0.578 1.00 63.62 111 SER A N 1
ATOM 801 C CA . SER A 1 111 ? 28.549 11.649 0.485 1.00 63.62 111 SER A CA 1
ATOM 802 C C . SER A 1 111 ? 29.226 11.487 1.856 1.00 63.62 111 SER A C 1
ATOM 804 O O . SER A 1 111 ? 30.156 10.693 2.011 1.00 63.62 111 SER A O 1
ATOM 806 N N . LEU A 1 112 ? 28.726 12.196 2.873 1.00 66.06 112 LEU A N 1
ATOM 807 C CA . LEU A 1 112 ? 29.248 12.165 4.241 1.00 66.06 112 LEU A CA 1
ATOM 808 C C . LEU A 1 112 ? 28.782 10.916 5.012 1.00 66.06 112 LEU A C 1
ATOM 810 O O . LEU A 1 112 ? 29.559 10.329 5.765 1.00 66.06 112 LEU A O 1
ATOM 814 N N . LEU A 1 113 ? 27.538 10.463 4.797 1.00 63.91 113 LEU A N 1
ATOM 815 C CA . LEU A 1 113 ? 27.015 9.221 5.382 1.00 63.91 113 LEU A CA 1
ATOM 816 C C . LEU A 1 113 ? 27.432 7.969 4.603 1.00 63.91 113 LEU A C 1
ATOM 818 O O . LEU A 1 113 ? 27.599 6.925 5.231 1.00 63.91 113 LEU A O 1
ATOM 822 N N . SER A 1 114 ? 27.647 8.030 3.286 1.00 59.28 114 SER A N 1
ATOM 823 C CA . SER A 1 114 ? 28.170 6.898 2.499 1.00 59.28 114 SER A CA 1
ATOM 824 C C . SER A 1 114 ? 29.605 6.535 2.882 1.00 59.28 114 SER A C 1
ATOM 826 O O . SER A 1 114 ? 30.022 5.396 2.695 1.00 59.28 114 SER A O 1
ATOM 828 N N . ALA A 1 115 ? 30.345 7.484 3.465 1.00 60.00 115 ALA A N 1
ATOM 829 C CA . ALA A 1 115 ? 31.655 7.252 4.069 1.00 60.00 115 ALA A CA 1
ATOM 830 C C . ALA A 1 115 ? 31.584 6.470 5.400 1.00 60.00 115 ALA A C 1
ATOM 832 O O . ALA A 1 115 ? 32.611 6.012 5.902 1.00 60.00 115 ALA A O 1
ATOM 833 N N . SER A 1 116 ? 30.392 6.291 5.984 1.00 61.62 116 SER A N 1
ATOM 834 C CA . SER A 1 116 ? 30.202 5.446 7.167 1.00 61.62 116 SER A CA 1
ATOM 835 C C . SER A 1 116 ? 30.176 3.958 6.787 1.00 61.62 116 SER A C 1
ATOM 837 O O . SER A 1 116 ? 29.561 3.559 5.797 1.00 61.62 116 SER A O 1
ATOM 839 N N . ALA A 1 117 ? 30.813 3.112 7.603 1.00 53.97 117 ALA A N 1
ATOM 840 C CA . ALA A 1 117 ? 30.961 1.669 7.364 1.00 53.97 117 ALA A CA 1
ATOM 841 C C . ALA A 1 117 ? 29.627 0.904 7.212 1.00 53.97 117 ALA A C 1
ATOM 843 O O . ALA A 1 117 ? 29.608 -0.224 6.730 1.00 53.97 117 ALA A O 1
ATOM 844 N N . THR A 1 118 ? 28.509 1.507 7.622 1.00 55.97 118 THR A N 1
ATOM 845 C CA . THR A 1 118 ? 27.152 0.957 7.496 1.00 55.97 118 THR A CA 1
ATOM 846 C C . THR A 1 118 ? 26.504 1.197 6.130 1.00 55.97 118 THR A C 1
ATOM 848 O O . THR A 1 118 ? 25.575 0.475 5.778 1.00 55.97 118 THR A O 1
ATOM 851 N N . ALA A 1 119 ? 26.967 2.188 5.363 1.00 54.44 119 ALA A N 1
ATOM 852 C CA . ALA A 1 119 ? 26.401 2.563 4.061 1.00 54.44 119 ALA A CA 1
ATOM 853 C C . ALA A 1 119 ? 27.310 2.197 2.872 1.00 54.44 119 ALA A C 1
ATOM 855 O O . ALA A 1 119 ? 26.839 2.138 1.738 1.00 54.44 119 ALA A O 1
ATOM 856 N N . SER A 1 120 ? 28.587 1.895 3.124 1.00 55.00 120 SER A N 1
ATOM 857 C CA . SER A 1 120 ? 29.592 1.610 2.090 1.00 55.00 120 SER A CA 1
ATOM 858 C C . SER A 1 120 ? 29.330 0.339 1.267 1.00 55.00 120 SER A C 1
ATOM 860 O O . SER A 1 120 ? 29.890 0.195 0.186 1.00 55.00 120 SER A O 1
ATOM 862 N N . GLY A 1 121 ? 28.482 -0.576 1.754 1.00 58.34 121 GLY A N 1
ATOM 863 C CA . GLY A 1 121 ? 28.164 -1.841 1.079 1.00 58.34 121 GLY A CA 1
ATOM 864 C C . GLY A 1 121 ? 26.846 -1.867 0.296 1.00 58.34 121 GLY A C 1
ATOM 865 O O . GLY A 1 121 ? 26.595 -2.842 -0.406 1.00 58.34 121 GLY A O 1
ATOM 866 N N . ASN A 1 122 ? 25.984 -0.847 0.415 1.00 66.69 122 ASN A N 1
ATOM 867 C CA . ASN A 1 122 ? 24.698 -0.822 -0.291 1.00 66.69 122 ASN A CA 1
ATOM 868 C C . ASN A 1 122 ? 24.294 0.616 -0.684 1.00 66.69 122 ASN A C 1
ATOM 870 O O . ASN A 1 122 ? 23.875 1.386 0.193 1.00 66.69 122 ASN A O 1
ATOM 874 N N . PRO A 1 123 ? 24.342 0.968 -1.987 1.00 65.38 123 PRO A N 1
ATOM 875 C CA . PRO A 1 123 ? 24.032 2.316 -2.470 1.00 65.38 123 PRO A CA 1
ATOM 876 C C . PRO A 1 123 ? 22.573 2.735 -2.218 1.00 65.38 123 PRO A C 1
ATOM 878 O O . PRO A 1 123 ? 22.268 3.924 -2.210 1.00 65.38 123 PRO A O 1
ATOM 881 N N . LEU A 1 124 ? 21.671 1.784 -1.947 1.00 77.50 124 LEU A N 1
ATOM 882 C CA . LEU A 1 124 ? 20.251 2.034 -1.672 1.00 77.50 124 LEU A CA 1
ATOM 883 C C . LEU A 1 124 ? 19.928 2.158 -0.174 1.00 77.50 124 LEU A C 1
ATOM 885 O O . LEU A 1 124 ? 18.761 2.328 0.183 1.00 77.50 124 LEU A O 1
ATOM 889 N N . SER A 1 125 ? 20.915 2.062 0.721 1.00 81.31 125 SER A N 1
ATOM 890 C CA . SER A 1 125 ? 20.688 2.045 2.176 1.00 81.31 125 SER A CA 1
ATOM 891 C C . SER A 1 125 ? 20.042 3.333 2.707 1.00 81.31 125 SER A C 1
ATOM 893 O O . SER A 1 125 ? 19.053 3.268 3.440 1.00 81.31 125 SER A O 1
ATOM 895 N N . LEU A 1 126 ? 20.539 4.502 2.290 1.00 83.12 126 LEU A N 1
ATOM 896 C CA . LEU A 1 126 ? 19.996 5.810 2.685 1.00 83.12 126 LEU A CA 1
ATOM 897 C C . LEU A 1 126 ? 18.603 6.053 2.106 1.00 83.12 126 LEU A C 1
ATOM 899 O O . LEU A 1 126 ? 17.700 6.476 2.830 1.00 83.12 126 LEU A O 1
ATOM 903 N N . TYR A 1 127 ? 18.407 5.699 0.834 1.00 85.94 127 TYR A N 1
ATOM 904 C CA . TYR A 1 127 ? 17.096 5.740 0.197 1.00 85.94 127 TYR A CA 1
ATOM 905 C C . TYR A 1 127 ? 16.095 4.851 0.951 1.00 85.94 127 TYR A C 1
ATOM 907 O O . TYR A 1 127 ? 15.026 5.313 1.346 1.00 85.94 127 TYR A O 1
ATOM 915 N N . SER A 1 128 ? 16.484 3.613 1.270 1.00 89.00 128 SER A N 1
ATOM 916 C CA . SER A 1 128 ? 15.652 2.657 2.010 1.00 89.00 128 SER A CA 1
ATOM 917 C C . SER A 1 128 ? 15.297 3.143 3.414 1.00 89.00 128 SER A C 1
ATOM 919 O O . SER A 1 128 ? 14.155 2.964 3.847 1.00 89.00 128 SER A O 1
ATOM 921 N N . ALA A 1 129 ? 16.239 3.781 4.115 1.00 90.44 129 ALA A N 1
ATOM 922 C CA . ALA A 1 129 ? 15.999 4.400 5.416 1.00 90.44 129 ALA A CA 1
ATOM 923 C C . ALA A 1 129 ? 15.049 5.606 5.313 1.00 90.44 129 ALA A C 1
ATOM 925 O O . ALA A 1 129 ? 14.143 5.747 6.135 1.00 90.44 129 ALA A O 1
ATOM 926 N N . GLY A 1 130 ? 15.201 6.444 4.283 1.00 91.38 130 GLY A N 1
ATOM 927 C CA . GLY A 1 130 ? 14.282 7.549 4.004 1.00 91.38 130 GLY A CA 1
ATOM 928 C C . GLY A 1 130 ? 12.864 7.069 3.676 1.00 91.38 130 GLY A C 1
ATOM 929 O O . GLY A 1 130 ? 11.885 7.639 4.156 1.00 91.38 130 GLY A O 1
ATOM 930 N N . GLU A 1 131 ? 12.724 5.993 2.901 1.00 93.88 131 GLU A N 1
ATOM 931 C CA . GLU A 1 131 ? 11.437 5.324 2.656 1.00 93.88 131 GLU A CA 1
ATOM 932 C C . GLU A 1 131 ? 10.806 4.803 3.949 1.00 93.88 131 GLU A C 1
ATOM 934 O O . GLU A 1 131 ? 9.648 5.119 4.233 1.00 93.88 131 GLU A O 1
ATOM 939 N N . PHE A 1 132 ? 11.584 4.123 4.793 1.00 96.31 132 PHE A N 1
ATOM 940 C CA . PHE A 1 132 ? 11.125 3.664 6.104 1.00 96.31 132 PHE A CA 1
ATOM 941 C C . PHE A 1 132 ? 10.628 4.817 6.991 1.00 96.31 132 PHE A C 1
ATOM 943 O O . PHE A 1 132 ? 9.531 4.738 7.544 1.00 96.31 132 PHE A O 1
ATOM 950 N N . ILE A 1 133 ? 11.404 5.901 7.116 1.00 96.19 133 ILE A N 1
ATOM 951 C CA . ILE A 1 133 ? 11.063 7.051 7.971 1.00 96.19 133 ILE A CA 1
ATOM 952 C C . ILE A 1 133 ? 9.786 7.740 7.486 1.00 96.19 133 ILE A C 1
ATOM 954 O O . ILE A 1 133 ? 8.913 8.056 8.301 1.00 96.19 133 ILE A O 1
ATOM 958 N N . ALA A 1 134 ? 9.643 7.955 6.177 1.00 96.38 134 ALA A N 1
ATOM 959 C CA . ALA A 1 134 ? 8.431 8.554 5.625 1.00 96.38 134 ALA A CA 1
ATOM 960 C C . ALA A 1 134 ? 7.207 7.666 5.866 1.00 96.38 134 ALA A C 1
ATOM 962 O O . ALA A 1 134 ? 6.206 8.143 6.402 1.00 96.38 134 ALA A O 1
ATOM 963 N N . GLY A 1 135 ? 7.307 6.372 5.537 1.00 96.44 135 GLY A N 1
ATOM 964 C CA . GLY A 1 135 ? 6.228 5.408 5.749 1.00 96.44 135 GLY A CA 1
ATO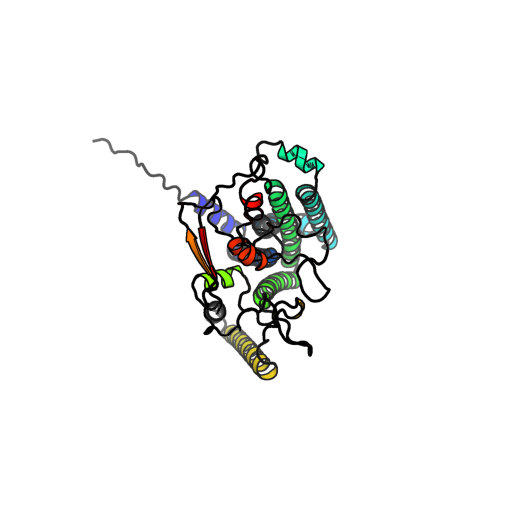M 965 C C . GLY A 1 135 ? 5.809 5.336 7.217 1.00 96.44 135 GLY A C 1
ATOM 966 O O . GLY A 1 135 ? 4.618 5.405 7.525 1.00 96.44 135 GLY A O 1
ATOM 967 N N . PHE A 1 136 ? 6.784 5.289 8.129 1.00 97.75 136 PHE A N 1
ATOM 968 C CA . PHE A 1 136 ? 6.561 5.266 9.574 1.00 97.75 136 PHE A CA 1
ATOM 969 C C . PHE A 1 136 ? 5.859 6.520 10.087 1.00 97.75 136 PHE A C 1
ATOM 971 O O . PHE A 1 136 ? 4.835 6.424 10.767 1.00 97.75 136 PHE A O 1
ATOM 978 N N . THR A 1 137 ? 6.396 7.698 9.776 1.00 97.44 137 THR A N 1
ATOM 979 C CA . THR A 1 137 ? 5.899 8.960 10.340 1.00 97.44 137 THR A CA 1
ATOM 980 C C . THR A 1 137 ? 4.520 9.327 9.803 1.00 97.44 137 THR A C 1
ATOM 982 O O . THR A 1 137 ? 3.653 9.713 10.590 1.00 97.44 137 THR A O 1
ATOM 985 N N . LEU A 1 138 ? 4.271 9.112 8.506 1.00 96.88 138 LEU A N 1
ATOM 986 C CA . LEU A 1 138 ? 2.948 9.286 7.904 1.00 96.88 138 LEU A CA 1
ATOM 987 C C . LEU A 1 138 ? 1.918 8.332 8.511 1.00 96.88 138 LEU A C 1
ATOM 989 O O . LEU A 1 138 ? 0.846 8.769 8.938 1.00 96.88 138 LEU A O 1
ATOM 993 N N . ALA A 1 139 ? 2.245 7.040 8.597 1.00 96.88 139 ALA A N 1
ATOM 994 C CA . ALA A 1 139 ? 1.319 6.041 9.116 1.00 96.88 139 ALA A CA 1
ATOM 995 C C . ALA A 1 139 ? 1.016 6.250 10.603 1.00 96.88 139 ALA A C 1
ATOM 997 O O . ALA A 1 139 ? -0.147 6.188 11.001 1.00 96.88 139 ALA A O 1
ATOM 998 N N . ALA A 1 140 ? 2.031 6.556 11.417 1.00 96.38 140 ALA A N 1
ATOM 999 C CA . ALA A 1 140 ? 1.854 6.850 12.836 1.00 96.38 140 ALA A CA 1
ATOM 1000 C C . ALA A 1 140 ? 1.011 8.112 13.065 1.00 96.38 140 ALA A C 1
ATOM 1002 O O . ALA A 1 140 ? 0.120 8.097 13.917 1.00 96.38 140 ALA A O 1
ATOM 1003 N N . ALA A 1 141 ? 1.239 9.179 12.291 1.00 95.62 141 ALA A N 1
ATOM 1004 C CA . ALA A 1 141 ? 0.450 10.405 12.381 1.00 95.62 141 ALA A CA 1
ATOM 1005 C C . ALA A 1 141 ? -1.014 10.170 11.987 1.00 95.62 141 ALA A C 1
ATOM 1007 O O . ALA A 1 141 ? -1.927 10.556 12.722 1.00 95.62 141 ALA A O 1
ATOM 1008 N N . PHE A 1 142 ? -1.246 9.513 10.849 1.00 95.25 142 PHE A N 1
ATOM 1009 C CA . PHE A 1 142 ? -2.585 9.281 10.316 1.00 95.25 142 PHE A CA 1
ATOM 1010 C C . PHE A 1 142 ? -3.376 8.265 11.152 1.00 95.25 142 PHE A C 1
ATOM 1012 O O . PHE A 1 142 ? -4.443 8.594 11.679 1.00 95.25 142 PHE A O 1
ATOM 1019 N N . CYS A 1 143 ? -2.834 7.058 11.349 1.00 94.88 143 CYS A N 1
ATOM 1020 C CA . CYS A 1 143 ? -3.499 6.005 12.120 1.00 94.88 143 CYS A CA 1
ATOM 1021 C C . CYS A 1 143 ? -3.618 6.392 13.598 1.00 94.88 143 CYS A C 1
ATOM 1023 O O . CYS A 1 143 ? -4.646 6.129 14.216 1.00 94.88 143 CYS A O 1
ATOM 1025 N N . GLY A 1 144 ? -2.619 7.079 14.164 1.00 92.44 144 GLY A N 1
ATOM 1026 C CA . GLY A 1 144 ? -2.698 7.624 15.521 1.00 92.44 144 GLY A CA 1
ATOM 1027 C C . GLY A 1 144 ? -3.814 8.662 15.674 1.00 92.44 144 GLY A C 1
ATOM 1028 O O . GLY A 1 144 ? -4.569 8.617 16.645 1.00 92.44 144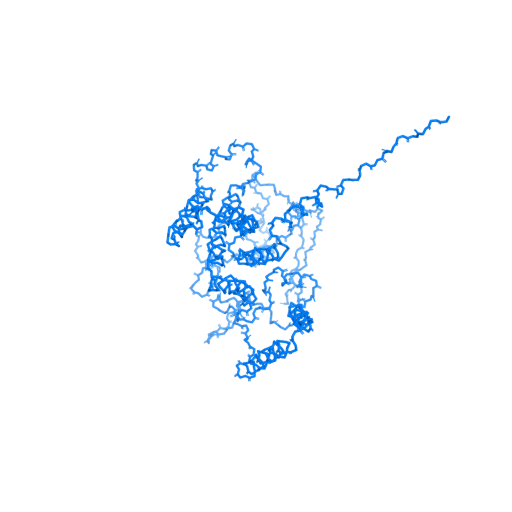 GLY A O 1
ATOM 1029 N N . SER A 1 145 ? -3.989 9.555 14.694 1.00 91.88 145 SER A N 1
ATOM 1030 C CA . SER A 1 145 ? -5.075 10.549 14.702 1.00 91.88 145 SER A CA 1
ATOM 1031 C C . SER A 1 145 ? -6.457 9.904 14.581 1.00 91.88 145 SER A C 1
ATOM 1033 O O . SER A 1 145 ? -7.373 10.270 15.325 1.00 91.88 145 SER A O 1
ATOM 1035 N N . LEU A 1 146 ? -6.610 8.914 13.691 1.00 91.50 146 LEU A N 1
ATOM 1036 C CA . LEU A 1 146 ? -7.834 8.114 13.587 1.00 91.50 146 LEU A CA 1
ATOM 1037 C C . LEU A 1 146 ? -8.133 7.383 14.896 1.00 91.50 146 LEU A C 1
ATOM 1039 O O . LEU A 1 146 ? -9.267 7.422 15.382 1.00 91.50 146 LEU A O 1
ATOM 1043 N N . HIS A 1 147 ? -7.107 6.800 15.512 1.00 90.94 147 HIS A N 1
ATOM 1044 C CA . HIS A 1 147 ? -7.253 6.099 16.775 1.00 90.94 147 HIS A CA 1
ATOM 1045 C C . HIS A 1 147 ? -7.691 7.018 17.907 1.00 90.94 147 HIS A C 1
ATOM 1047 O O . HIS A 1 147 ? -8.648 6.701 18.620 1.00 90.94 147 HIS A O 1
ATOM 1053 N N . LEU A 1 148 ? -7.070 8.193 18.025 1.00 89.44 148 LEU A N 1
ATOM 1054 C CA . LEU A 1 148 ? -7.464 9.216 18.989 1.00 89.44 148 LEU A CA 1
ATOM 1055 C C . LEU A 1 148 ? -8.928 9.640 18.797 1.00 89.44 148 LEU A C 1
ATOM 1057 O O . LEU A 1 148 ? -9.664 9.795 19.772 1.00 89.44 148 LEU A O 1
ATOM 1061 N N . LEU A 1 149 ? -9.378 9.803 17.549 1.00 88.50 149 LEU A N 1
ATOM 1062 C CA . LEU A 1 149 ? -10.775 10.120 17.255 1.00 88.50 149 LEU A CA 1
ATOM 1063 C C . LEU A 1 149 ? -11.703 8.957 17.639 1.00 88.50 149 LEU A C 1
ATOM 1065 O O . LEU A 1 149 ? -12.795 9.183 18.166 1.00 88.50 149 LEU A O 1
ATOM 1069 N N . SER A 1 150 ? -11.263 7.715 17.424 1.00 87.81 150 SER A N 1
ATOM 1070 C CA . SER A 1 150 ? -12.016 6.506 17.772 1.00 87.81 150 SER A CA 1
ATOM 1071 C C . SER A 1 150 ? -12.240 6.349 19.278 1.00 87.81 150 SER A C 1
ATOM 1073 O O . SER A 1 150 ? -13.292 5.859 19.694 1.00 87.81 150 SER A O 1
ATOM 1075 N N . GLN A 1 151 ? -11.295 6.825 20.095 1.00 84.75 151 GLN A N 1
ATOM 1076 C CA . GLN A 1 151 ? -11.427 6.858 21.552 1.00 84.75 151 GLN A CA 1
ATOM 1077 C C . GLN A 1 151 ? -12.429 7.925 22.023 1.00 84.75 151 GLN A C 1
ATOM 1079 O O . GLN A 1 151 ? -12.998 7.798 23.104 1.00 84.75 151 GLN A O 1
ATOM 1084 N N . ARG A 1 152 ? -12.676 8.967 21.217 1.00 83.19 152 ARG A N 1
ATOM 1085 C CA . ARG A 1 152 ? -13.533 10.111 21.581 1.00 83.19 152 ARG A CA 1
ATOM 1086 C C . ARG A 1 152 ? -15.003 9.941 21.221 1.00 83.19 152 ARG A C 1
ATOM 1088 O O . ARG A 1 152 ? -15.839 10.656 21.765 1.00 83.19 152 ARG A O 1
ATOM 1095 N N . GLY A 1 153 ? -15.347 9.029 20.313 1.00 81.62 153 GLY A N 1
ATOM 1096 C CA . GLY A 1 153 ? -16.745 8.816 19.955 1.00 81.62 153 GLY A CA 1
ATOM 1097 C C . GLY A 1 153 ? -16.981 7.849 18.802 1.00 81.62 153 GLY A C 1
ATOM 1098 O O . GLY A 1 153 ? -16.062 7.371 18.138 1.00 81.62 153 GLY A O 1
ATOM 1099 N N . ALA A 1 154 ? -18.262 7.579 18.542 1.00 83.69 154 ALA A N 1
ATOM 1100 C CA . ALA A 1 154 ? -18.692 6.640 17.507 1.00 83.69 154 ALA A CA 1
ATOM 1101 C C . ALA A 1 154 ? -18.249 7.050 16.091 1.00 83.69 154 ALA A C 1
ATOM 1103 O O . ALA A 1 154 ? -17.895 6.181 15.301 1.00 83.69 154 ALA A O 1
ATOM 1104 N N . VAL A 1 155 ? -18.193 8.355 15.800 1.00 84.06 155 VAL A N 1
ATOM 1105 C CA . VAL A 1 155 ? -17.757 8.881 14.494 1.00 84.06 155 VAL A CA 1
ATOM 1106 C C . VAL A 1 155 ? -16.305 8.502 14.188 1.00 84.06 155 VAL A C 1
ATOM 1108 O O . VAL A 1 155 ? -16.004 8.079 13.079 1.00 84.06 155 VAL A O 1
ATOM 1111 N N . GLY A 1 156 ? -15.403 8.566 15.171 1.00 84.88 156 GLY A N 1
ATOM 1112 C CA . GLY A 1 156 ? -14.015 8.144 14.967 1.00 84.88 156 GLY A CA 1
ATOM 1113 C C . GLY A 1 156 ? -13.865 6.640 14.773 1.00 84.88 156 GLY A C 1
ATOM 1114 O O . GLY A 1 156 ? -13.039 6.197 13.979 1.00 84.88 156 GLY A O 1
ATOM 1115 N N . ARG A 1 157 ? -14.705 5.842 15.447 1.00 85.88 157 ARG A N 1
ATOM 1116 C CA . ARG A 1 157 ? -14.748 4.389 15.225 1.00 85.88 157 ARG A CA 1
ATOM 1117 C C . ARG A 1 157 ? -15.221 4.054 13.814 1.00 85.88 157 ARG A C 1
ATOM 1119 O O . ARG A 1 157 ? -14.650 3.162 13.195 1.00 85.88 157 ARG A O 1
ATOM 1126 N N . LEU A 1 158 ? -16.214 4.790 13.308 1.00 86.75 158 LEU A N 1
ATOM 1127 C CA . LEU A 1 158 ? -16.653 4.699 11.917 1.00 86.75 158 LEU A CA 1
ATOM 1128 C C . LEU A 1 158 ? -15.512 5.072 10.959 1.00 86.75 158 LEU A C 1
ATOM 1130 O O . LEU A 1 158 ? -15.300 4.368 9.982 1.00 86.75 158 LEU A O 1
ATOM 1134 N N . GLY A 1 159 ? -14.748 6.125 11.269 1.00 87.81 159 GLY A N 1
ATOM 1135 C CA . GLY A 1 159 ? -13.596 6.558 10.474 1.00 87.81 159 GLY A CA 1
ATOM 1136 C C . GLY A 1 159 ? -12.513 5.485 10.323 1.00 87.81 159 GLY A C 1
ATOM 1137 O O . GLY A 1 159 ? -12.064 5.235 9.210 1.00 87.81 159 GLY A O 1
ATOM 1138 N N . GLU A 1 160 ? -12.135 4.797 11.405 1.00 90.06 160 GLU A N 1
ATOM 1139 C CA . GLU A 1 160 ? -11.197 3.664 11.315 1.00 90.06 160 GLU A CA 1
ATOM 1140 C C . GLU A 1 160 ? -11.761 2.500 10.485 1.00 90.06 160 GLU A C 1
ATOM 1142 O O . GLU A 1 160 ? -11.037 1.924 9.676 1.00 90.06 160 GLU A O 1
ATOM 1147 N N . LEU A 1 161 ? -13.048 2.161 10.653 1.00 89.06 161 LEU A N 1
ATOM 1148 C CA . LEU A 1 161 ? -13.687 1.113 9.846 1.00 89.06 161 LEU A CA 1
ATOM 1149 C C . LEU A 1 161 ? -13.711 1.479 8.359 1.00 89.06 161 LEU A C 1
ATOM 1151 O O . LEU A 1 161 ? -13.405 0.637 7.518 1.00 89.06 161 LEU A O 1
ATOM 1155 N N . LEU A 1 162 ? -14.059 2.728 8.044 1.00 88.19 162 LEU A N 1
ATOM 1156 C CA . LEU A 1 162 ? -14.063 3.240 6.678 1.00 88.19 162 LEU A CA 1
ATOM 1157 C C . LEU A 1 162 ? -12.660 3.226 6.084 1.00 88.19 162 LEU A C 1
ATOM 1159 O O . LEU A 1 162 ? -12.515 2.831 4.937 1.00 88.19 162 LEU A O 1
ATOM 1163 N N . PHE A 1 163 ? -11.628 3.585 6.849 1.00 93.06 163 PHE A N 1
ATOM 1164 C CA . PHE A 1 163 ? -10.248 3.486 6.379 1.00 93.06 163 PHE A CA 1
ATOM 1165 C C . PHE A 1 163 ? -9.871 2.044 6.009 1.00 93.06 163 PHE A C 1
ATOM 1167 O O . PHE A 1 163 ? -9.365 1.821 4.913 1.00 93.06 163 PHE A O 1
ATOM 1174 N N . ILE A 1 164 ? -10.176 1.064 6.869 1.00 90.50 164 ILE A N 1
ATOM 1175 C CA . ILE A 1 164 ? -9.913 -0.357 6.580 1.00 90.50 164 ILE A CA 1
ATOM 1176 C C . ILE A 1 164 ? -10.668 -0.801 5.322 1.00 90.50 164 ILE A C 1
ATOM 1178 O O . ILE A 1 164 ? -10.076 -1.405 4.427 1.00 90.50 164 ILE A O 1
ATOM 1182 N N . ALA A 1 165 ? -11.960 -0.478 5.234 1.00 85.25 165 ALA A N 1
ATOM 1183 C CA . ALA A 1 165 ? -12.782 -0.825 4.080 1.00 85.25 165 ALA A CA 1
ATOM 1184 C C . ALA A 1 165 ? -12.239 -0.187 2.793 1.00 85.25 165 ALA A C 1
ATOM 1186 O O . ALA A 1 165 ? -12.045 -0.885 1.803 1.00 85.25 165 ALA A O 1
ATOM 1187 N N . CYS A 1 166 ? -11.925 1.110 2.817 1.00 84.94 166 CYS A N 1
ATOM 1188 C CA . CYS A 1 166 ? -11.361 1.831 1.681 1.00 84.94 166 CYS A CA 1
ATOM 1189 C C . CYS A 1 166 ? -9.983 1.306 1.279 1.00 84.94 166 CYS A C 1
ATOM 1191 O O . CYS A 1 166 ? -9.714 1.255 0.090 1.00 84.94 166 CYS A O 1
ATOM 1193 N N . ALA A 1 167 ? -9.122 0.893 2.213 1.00 86.94 167 ALA A N 1
ATOM 1194 C CA . ALA A 1 167 ? -7.816 0.316 1.892 1.00 86.94 167 ALA A CA 1
ATOM 1195 C C . ALA A 1 167 ? -7.949 -1.008 1.125 1.00 86.94 167 ALA A C 1
ATOM 1197 O O . ALA A 1 167 ? -7.293 -1.210 0.101 1.00 86.94 167 ALA A O 1
ATOM 1198 N N . VAL A 1 168 ? -8.837 -1.890 1.594 1.00 82.62 168 VAL A N 1
ATOM 1199 C CA . VAL A 1 168 ? -9.136 -3.163 0.922 1.00 82.62 168 VAL A CA 1
ATOM 1200 C C . VAL A 1 168 ? -9.767 -2.905 -0.440 1.00 82.62 168 VAL A C 1
ATOM 1202 O O . VAL A 1 168 ? -9.304 -3.454 -1.437 1.00 82.62 168 VAL A O 1
ATOM 1205 N N . VAL A 1 169 ? -10.778 -2.032 -0.494 1.00 79.69 169 VAL A N 1
ATOM 1206 C CA . VAL A 1 169 ? -11.426 -1.647 -1.749 1.00 79.69 169 VAL A CA 1
ATOM 1207 C C . VAL A 1 169 ? -10.399 -1.056 -2.697 1.00 79.69 169 VAL A C 1
ATOM 1209 O O . VAL A 1 169 ? -10.302 -1.567 -3.789 1.00 79.69 169 VAL A O 1
ATOM 1212 N N . PHE A 1 170 ? -9.580 -0.085 -2.296 1.00 75.19 170 PHE A N 1
ATOM 1213 C CA . PHE A 1 170 ? -8.575 0.540 -3.160 1.00 75.19 170 PHE A CA 1
ATOM 1214 C C . PHE A 1 170 ? -7.606 -0.490 -3.754 1.00 75.19 170 PHE A C 1
ATOM 1216 O O . PHE A 1 170 ? -7.392 -0.514 -4.966 1.00 75.19 170 PHE A O 1
ATOM 1223 N N . THR A 1 171 ? -7.099 -1.394 -2.912 1.00 71.00 171 THR A N 1
ATOM 1224 C CA . THR A 1 171 ? -6.165 -2.456 -3.319 1.00 71.00 171 THR A CA 1
ATOM 1225 C C . THR A 1 171 ? -6.793 -3.420 -4.320 1.00 71.00 171 THR A C 1
ATOM 1227 O O . THR A 1 171 ? -6.145 -3.815 -5.283 1.00 71.00 171 THR A O 1
ATOM 1230 N N . LEU A 1 172 ? -8.061 -3.780 -4.117 1.00 69.06 172 LEU A N 1
ATOM 1231 C CA . LEU A 1 172 ? -8.784 -4.693 -5.002 1.00 69.06 172 LEU A CA 1
ATOM 1232 C C . LEU A 1 172 ? -9.410 -3.966 -6.203 1.00 69.06 172 LEU A C 1
ATOM 1234 O O . LEU A 1 172 ? -9.572 -4.544 -7.263 1.00 69.06 172 LEU A O 1
ATOM 1238 N N . THR A 1 173 ? -9.702 -2.670 -6.114 1.00 63.38 173 THR A N 1
ATOM 1239 C CA . THR A 1 173 ? -10.152 -1.849 -7.248 1.00 63.38 173 THR A CA 1
ATOM 1240 C C . THR A 1 173 ? -9.019 -1.530 -8.208 1.00 63.38 173 THR A C 1
ATOM 1242 O O . THR A 1 173 ? -9.284 -0.969 -9.262 1.00 63.38 173 THR A O 1
ATOM 1245 N N . ALA A 1 174 ? -7.775 -1.918 -7.903 1.00 50.31 174 ALA A N 1
ATOM 1246 C CA . ALA A 1 174 ? -6.675 -1.901 -8.864 1.00 50.31 174 ALA A CA 1
ATOM 1247 C C . ALA A 1 174 ? -6.949 -2.767 -10.116 1.00 50.31 174 ALA A C 1
ATOM 1249 O O . ALA A 1 174 ? -6.229 -2.628 -11.097 1.00 50.31 174 ALA A O 1
ATOM 1250 N N . HIS A 1 175 ? -8.031 -3.559 -10.125 1.00 56.78 175 HIS A N 1
ATOM 1251 C CA . HIS A 1 175 ? -8.685 -4.125 -11.317 1.00 56.78 175 HIS A CA 1
ATOM 1252 C C . HIS A 1 175 ? -9.405 -3.094 -12.213 1.00 56.78 175 HIS A C 1
ATOM 1254 O O . HIS A 1 175 ? -10.159 -3.472 -13.115 1.00 56.78 175 HIS A O 1
ATOM 1260 N N . ARG A 1 176 ? -9.256 -1.788 -11.943 1.00 52.19 176 ARG A N 1
ATOM 1261 C CA . ARG A 1 176 ? -9.831 -0.704 -12.746 1.00 52.19 176 ARG A CA 1
ATOM 1262 C C . ARG A 1 176 ? -9.361 -0.894 -14.184 1.00 52.19 176 ARG A C 1
ATOM 1264 O O . ARG A 1 176 ? -8.163 -0.958 -14.427 1.00 52.19 176 ARG A O 1
ATOM 1271 N N . ASN A 1 177 ? -10.324 -0.986 -15.096 1.00 51.78 177 ASN A N 1
ATOM 1272 C CA . ASN A 1 177 ? -10.115 -1.274 -16.512 1.00 51.78 177 ASN A CA 1
ATOM 1273 C C . ASN A 1 177 ? -9.679 -2.721 -16.767 1.00 51.78 177 ASN A C 1
ATOM 1275 O O . ASN A 1 177 ? -8.694 -2.932 -17.458 1.00 51.78 177 ASN A O 1
ATOM 1279 N N . GLY A 1 178 ? -10.367 -3.718 -16.198 1.00 53.88 178 GLY A N 1
ATOM 1280 C CA . GLY A 1 178 ? -10.290 -5.124 -16.629 1.00 53.88 178 GLY A CA 1
ATOM 1281 C C . GLY A 1 178 ? -8.912 -5.801 -16.563 1.00 53.88 178 GLY A C 1
ATOM 1282 O O . GLY A 1 178 ? -8.751 -6.884 -17.118 1.00 53.88 178 GLY A O 1
ATOM 1283 N N . MET A 1 179 ? -7.933 -5.181 -15.899 1.00 56.41 179 MET A N 1
ATOM 1284 C CA . MET A 1 179 ? -6.591 -5.719 -15.670 1.00 56.41 179 MET A CA 1
ATOM 1285 C C . MET A 1 179 ? -6.657 -6.784 -14.563 1.00 56.41 179 MET A C 1
ATOM 1287 O O . MET A 1 179 ? -6.831 -6.483 -13.375 1.00 56.41 179 MET A O 1
ATOM 1291 N N . ILE A 1 180 ? -6.607 -8.054 -14.973 1.00 57.25 180 ILE A N 1
ATOM 1292 C CA . ILE A 1 180 ? -6.749 -9.240 -14.104 1.00 57.25 180 ILE A CA 1
ATOM 1293 C C . ILE A 1 180 ? -5.434 -9.555 -13.358 1.00 57.25 180 ILE A C 1
ATOM 1295 O O . ILE A 1 180 ? -5.439 -10.232 -12.334 1.00 57.25 180 ILE A O 1
ATOM 1299 N N . ASP A 1 181 ? -4.314 -9.010 -13.822 1.00 53.69 181 ASP A N 1
ATOM 1300 C CA . ASP A 1 181 ? -2.945 -9.181 -13.322 1.00 53.69 181 ASP A CA 1
ATOM 1301 C C . ASP A 1 181 ? -2.620 -8.377 -12.045 1.00 53.69 181 ASP A C 1
ATOM 1303 O O . ASP A 1 181 ? -1.566 -8.564 -11.437 1.00 53.69 181 ASP A O 1
ATOM 1307 N N . ARG A 1 182 ? -3.524 -7.508 -11.576 1.00 61.00 182 ARG A N 1
ATOM 1308 C CA . ARG A 1 182 ? -3.315 -6.683 -10.370 1.00 61.00 182 ARG A CA 1
ATOM 1309 C C . ARG A 1 182 ? -4.128 -7.202 -9.179 1.00 61.00 182 ARG A C 1
ATOM 1311 O O . ARG A 1 182 ? -5.241 -7.634 -9.393 1.00 61.00 182 ARG A O 1
ATOM 1318 N N . PRO A 1 183 ? -3.661 -7.130 -7.918 1.00 62.34 183 PRO A N 1
ATOM 1319 C CA . PRO A 1 183 ? -2.348 -6.657 -7.498 1.00 62.34 183 PRO A CA 1
ATOM 1320 C C . PRO A 1 183 ? -1.246 -7.621 -7.954 1.00 62.34 183 PRO A C 1
ATOM 1322 O O . PRO A 1 183 ? -1.377 -8.831 -7.773 1.00 62.34 183 PRO A O 1
ATOM 1325 N N . PHE A 1 184 ? -0.148 -7.069 -8.486 1.00 66.75 184 PHE A N 1
ATOM 1326 C CA . PHE A 1 184 ? 0.952 -7.824 -9.108 1.00 66.75 184 PHE A CA 1
ATOM 1327 C C . PHE A 1 184 ? 1.478 -8.965 -8.234 1.00 66.75 184 PHE A C 1
ATOM 1329 O O . PHE A 1 184 ? 1.756 -10.045 -8.725 1.00 66.75 184 PHE A O 1
ATOM 1336 N N . LEU A 1 185 ? 1.487 -8.796 -6.908 1.00 69.06 185 LEU A N 1
ATOM 1337 C CA . LEU A 1 185 ? 1.867 -9.863 -5.980 1.00 69.06 185 LEU A CA 1
ATOM 1338 C C . LEU A 1 185 ? 1.072 -11.169 -6.193 1.00 69.06 185 LEU A C 1
ATOM 1340 O O . LEU A 1 185 ? 1.640 -12.258 -6.127 1.00 69.06 185 LEU A O 1
ATOM 1344 N N . LEU A 1 186 ? -0.244 -11.066 -6.402 1.00 70.44 186 LEU A N 1
ATOM 1345 C CA . LEU A 1 186 ? -1.128 -12.216 -6.617 1.00 70.44 186 LEU A CA 1
ATOM 1346 C C . LEU A 1 186 ? -1.173 -12.617 -8.094 1.00 70.44 186 LEU A C 1
ATOM 1348 O O . LEU A 1 186 ? -1.197 -13.813 -8.386 1.00 70.44 186 LEU A O 1
ATOM 1352 N N . GLY A 1 187 ? -1.151 -11.630 -8.994 1.00 70.69 187 GLY A N 1
ATOM 1353 C CA . GLY A 1 187 ? -1.087 -11.841 -10.439 1.00 70.69 187 GLY A CA 1
ATOM 1354 C C . GLY A 1 187 ? 0.157 -12.620 -10.844 1.00 70.69 187 GLY A C 1
ATOM 1355 O O . GLY A 1 187 ? 0.036 -13.726 -11.362 1.00 70.69 187 GLY A O 1
ATOM 1356 N N . ASP A 1 188 ? 1.344 -12.123 -10.503 1.00 69.50 188 ASP A N 1
ATOM 1357 C CA . ASP A 1 188 ? 2.633 -12.747 -10.819 1.00 69.50 188 ASP A CA 1
ATOM 1358 C C . ASP A 1 188 ? 2.743 -14.142 -10.198 1.00 69.50 188 ASP A C 1
ATOM 1360 O O . ASP A 1 188 ? 3.193 -15.091 -10.840 1.00 69.50 188 ASP A O 1
ATOM 1364 N N . PHE A 1 189 ? 2.278 -14.305 -8.952 1.00 75.88 189 PHE A N 1
ATOM 1365 C CA . PHE A 1 189 ? 2.256 -15.611 -8.292 1.00 75.88 189 PHE A CA 1
ATOM 1366 C C . PHE A 1 189 ? 1.449 -16.645 -9.089 1.00 75.88 189 PHE A C 1
ATOM 1368 O O . PHE A 1 189 ? 1.880 -17.804 -9.190 1.00 75.88 189 PHE A O 1
ATOM 1375 N N . ALA A 1 190 ? 0.290 -16.240 -9.615 1.00 74.19 190 ALA A N 1
ATOM 1376 C CA . ALA A 1 190 ? -0.575 -17.084 -10.427 1.00 74.19 190 ALA A CA 1
ATOM 1377 C C . ALA A 1 190 ? 0.038 -17.328 -11.816 1.00 74.19 190 ALA A C 1
ATOM 1379 O O . ALA A 1 190 ? 0.210 -18.486 -12.202 1.00 74.19 190 ALA A O 1
ATOM 1380 N N . LEU A 1 191 ? 0.470 -16.267 -12.503 1.00 67.88 191 LEU A N 1
ATOM 1381 C CA . LEU A 1 191 ? 1.021 -16.310 -13.859 1.00 67.88 191 LEU A CA 1
ATOM 1382 C C . LEU A 1 191 ? 2.287 -17.172 -13.957 1.00 67.88 191 LEU A C 1
ATOM 1384 O O . LEU A 1 191 ? 2.356 -18.045 -14.821 1.00 67.88 191 LEU A O 1
ATOM 1388 N N . ILE A 1 192 ? 3.242 -17.033 -13.025 1.00 73.56 192 ILE A N 1
ATOM 1389 C CA . ILE A 1 192 ? 4.486 -17.837 -12.999 1.00 73.56 192 ILE A CA 1
ATOM 1390 C C . ILE A 1 192 ? 4.190 -19.342 -12.867 1.00 73.56 192 ILE A C 1
ATOM 1392 O O . ILE A 1 192 ? 4.986 -20.185 -13.278 1.00 73.56 192 ILE A O 1
ATOM 1396 N N . ARG A 1 193 ? 3.037 -19.704 -12.297 1.00 78.69 193 ARG A N 1
ATOM 1397 C CA . ARG A 1 193 ? 2.603 -21.097 -12.109 1.00 78.69 193 ARG A CA 1
ATOM 1398 C C . ARG A 1 193 ? 1.597 -21.561 -13.165 1.00 78.69 193 ARG A C 1
ATOM 1400 O O . ARG A 1 193 ? 1.106 -22.682 -13.067 1.00 78.69 193 ARG A O 1
ATOM 1407 N N . GLY A 1 194 ? 1.291 -20.721 -14.154 1.00 74.19 194 GLY A N 1
ATOM 1408 C CA . GLY A 1 194 ? 0.312 -21.012 -15.199 1.00 74.19 194 GLY A CA 1
ATOM 1409 C C . GLY A 1 194 ? -1.144 -20.996 -14.722 1.00 74.19 194 GLY A C 1
ATOM 1410 O O . GLY A 1 194 ? -1.999 -21.587 -15.381 1.00 74.19 194 GLY A O 1
ATOM 1411 N N . TYR A 1 195 ? -1.437 -20.355 -13.587 1.00 70.56 195 TYR A N 1
ATOM 1412 C CA . TYR A 1 195 ? -2.800 -20.133 -13.107 1.00 70.56 195 TYR A CA 1
ATOM 1413 C C . TYR A 1 195 ? -3.343 -18.794 -13.610 1.00 70.56 195 TYR A C 1
ATOM 1415 O O . TYR A 1 195 ? -2.615 -17.807 -13.680 1.00 70.56 195 TYR A O 1
ATOM 1423 N N . ASP A 1 196 ? -4.644 -18.748 -13.890 1.00 67.75 196 ASP A N 1
ATOM 1424 C CA . ASP A 1 196 ? -5.356 -17.501 -14.170 1.00 67.75 196 ASP A CA 1
ATOM 1425 C C . ASP A 1 196 ? -5.656 -16.764 -12.841 1.00 67.75 196 ASP A C 1
ATOM 1427 O O . ASP A 1 196 ? -6.332 -17.329 -11.963 1.00 67.75 196 ASP A O 1
ATOM 1431 N N . PRO A 1 197 ? -5.158 -15.522 -12.657 1.00 69.62 197 PRO A N 1
ATOM 1432 C CA . PRO A 1 197 ? -5.375 -14.746 -11.437 1.00 69.62 197 PRO A CA 1
ATOM 1433 C C . PRO A 1 197 ? -6.856 -14.513 -11.102 1.00 69.62 197 PRO A C 1
ATOM 1435 O O . PRO A 1 197 ? -7.196 -14.394 -9.919 1.00 69.62 197 PRO A O 1
ATOM 1438 N N . ALA A 1 198 ? -7.755 -14.504 -12.096 1.00 69.69 198 ALA A N 1
ATOM 1439 C CA . ALA A 1 198 ? -9.187 -14.298 -11.875 1.00 69.69 198 ALA A CA 1
ATOM 1440 C C . ALA A 1 198 ? -9.788 -15.389 -10.977 1.00 69.69 198 ALA A C 1
ATOM 1442 O O . ALA A 1 198 ? -10.509 -15.084 -10.022 1.00 69.69 198 ALA A O 1
ATOM 1443 N N . TYR A 1 199 ? -9.454 -16.661 -11.220 1.00 69.00 199 TYR A N 1
ATOM 1444 C CA . TYR A 1 199 ? -9.942 -17.764 -10.385 1.00 69.00 199 TYR A CA 1
ATOM 1445 C C . TYR A 1 199 ? -9.368 -17.708 -8.972 1.00 69.00 199 TYR A C 1
ATOM 1447 O O . TYR A 1 199 ? -10.079 -18.009 -8.009 1.00 69.00 199 TYR A O 1
ATOM 1455 N N . LEU A 1 200 ? -8.106 -17.298 -8.828 1.00 74.12 200 LEU A N 1
ATOM 1456 C CA . LEU A 1 200 ? -7.464 -17.151 -7.524 1.00 74.12 200 LEU A CA 1
ATOM 1457 C C . LEU A 1 200 ? -8.177 -16.084 -6.682 1.00 74.12 200 LEU A C 1
ATOM 1459 O O . LEU A 1 200 ? -8.573 -16.352 -5.545 1.00 74.12 200 LEU A O 1
ATOM 1463 N N . LEU A 1 201 ? -8.427 -14.909 -7.258 1.00 74.50 201 LEU A N 1
ATOM 1464 C CA . LEU A 1 201 ? -9.115 -13.806 -6.584 1.00 74.50 201 LEU A CA 1
ATOM 1465 C C . LEU A 1 201 ? -10.583 -14.122 -6.289 1.00 74.50 201 LEU A C 1
ATOM 1467 O O . LEU A 1 201 ? -11.063 -13.848 -5.186 1.00 74.50 201 LEU A O 1
ATOM 1471 N N . MET A 1 202 ? -11.282 -14.766 -7.226 1.00 72.44 202 MET A N 1
ATOM 1472 C CA . MET A 1 202 ? -12.656 -15.224 -7.014 1.00 72.44 202 MET A CA 1
ATOM 1473 C C . MET A 1 202 ? -12.736 -16.241 -5.869 1.00 72.44 202 MET A C 1
ATOM 1475 O O . MET A 1 202 ? -13.637 -16.159 -5.033 1.00 72.44 202 MET A O 1
ATOM 1479 N N . THR A 1 203 ? -11.774 -17.163 -5.785 1.00 76.31 203 THR A N 1
ATOM 1480 C CA . THR A 1 203 ? -11.710 -18.157 -4.703 1.00 76.31 203 THR A CA 1
ATOM 1481 C C . THR A 1 203 ? -11.484 -17.483 -3.353 1.00 76.31 203 THR A C 1
ATOM 1483 O O . THR A 1 203 ? -12.184 -17.799 -2.390 1.00 76.31 203 THR A O 1
ATOM 1486 N N . ILE A 1 204 ? -10.569 -16.511 -3.279 1.00 79.81 204 ILE A N 1
ATOM 1487 C CA . ILE A 1 204 ? -10.346 -15.714 -2.063 1.00 79.81 204 ILE A CA 1
ATOM 1488 C C . ILE A 1 204 ? -11.639 -14.994 -1.658 1.00 79.81 204 ILE A C 1
ATOM 1490 O O . ILE A 1 204 ? -12.062 -15.099 -0.506 1.00 79.81 204 ILE A O 1
ATOM 1494 N N . GLY A 1 205 ? -12.309 -14.328 -2.603 1.00 75.69 205 GLY A N 1
ATOM 1495 C CA . GLY A 1 205 ? -13.578 -13.641 -2.358 1.00 75.69 205 GLY A CA 1
ATOM 1496 C C . GLY A 1 205 ? -14.675 -14.576 -1.837 1.00 75.69 205 GLY A C 1
ATOM 1497 O O . GLY A 1 205 ? -15.345 -14.253 -0.853 1.00 75.69 205 GLY A O 1
ATOM 1498 N N . ALA A 1 206 ? -14.820 -15.762 -2.434 1.00 75.25 206 ALA A N 1
ATOM 1499 C CA . ALA A 1 206 ? -15.787 -16.771 -2.005 1.00 75.25 206 ALA A CA 1
ATOM 1500 C C . ALA A 1 206 ? -15.492 -17.294 -0.589 1.00 75.25 206 ALA A C 1
ATOM 1502 O O . ALA A 1 206 ? -16.398 -17.384 0.243 1.00 75.25 206 ALA A O 1
ATOM 1503 N N . VAL A 1 207 ? -14.224 -17.584 -0.279 1.00 80.12 207 VAL A N 1
ATOM 1504 C CA . VAL A 1 207 ? -13.802 -18.007 1.065 1.00 80.12 207 VAL A CA 1
ATOM 1505 C C . VAL A 1 207 ? -14.079 -16.906 2.092 1.00 80.12 207 VAL A C 1
ATOM 1507 O O . VAL A 1 207 ? -14.641 -17.191 3.152 1.00 80.12 207 VAL A O 1
ATOM 1510 N N . CYS A 1 208 ? -13.766 -15.646 1.777 1.00 79.81 208 CYS A N 1
ATOM 1511 C CA . CYS A 1 208 ? -14.080 -14.507 2.641 1.00 79.81 208 CYS A CA 1
ATOM 1512 C C . CYS A 1 208 ? -15.587 -14.381 2.903 1.00 79.81 208 CYS A C 1
ATOM 1514 O O . CYS A 1 208 ? -15.984 -14.183 4.051 1.00 79.81 208 CYS A O 1
ATOM 1516 N N . LEU A 1 209 ? -16.430 -14.544 1.878 1.00 76.56 209 LEU A N 1
ATOM 1517 C CA . LEU A 1 209 ? -17.890 -14.506 2.012 1.00 76.56 209 LEU A CA 1
ATOM 1518 C C . LEU A 1 209 ? -18.411 -15.621 2.934 1.00 76.56 209 LEU A C 1
ATOM 1520 O O . LEU A 1 209 ? -19.242 -15.365 3.812 1.00 76.56 209 LEU A O 1
ATOM 1524 N N . LEU A 1 210 ? -17.911 -16.849 2.765 1.00 78.88 210 LEU A N 1
ATOM 1525 C CA . LEU A 1 210 ? -18.283 -17.995 3.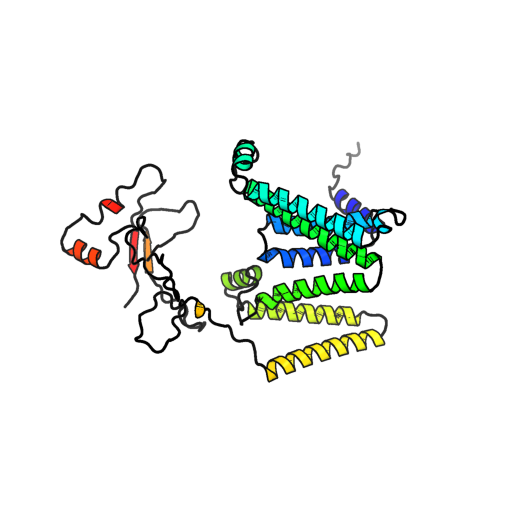600 1.00 78.88 210 LEU A CA 1
ATOM 1526 C C . LEU A 1 210 ? -17.869 -17.786 5.058 1.00 78.88 210 LEU A C 1
ATOM 1528 O O . LEU A 1 210 ? -18.675 -18.012 5.961 1.00 78.88 210 LEU A O 1
ATOM 1532 N N . LEU A 1 211 ? -16.649 -17.296 5.292 1.00 78.62 211 LEU A N 1
ATOM 1533 C CA . LEU A 1 211 ? -16.168 -16.959 6.632 1.00 78.62 211 LEU A CA 1
ATOM 1534 C C . LEU A 1 211 ? -17.025 -15.867 7.278 1.00 78.62 211 LEU A C 1
ATOM 1536 O O . LEU A 1 211 ? -17.436 -16.016 8.427 1.00 78.62 211 LEU A O 1
ATOM 1540 N N . LEU A 1 212 ? -17.351 -14.802 6.540 1.00 76.00 212 LEU A N 1
ATOM 1541 C CA . LEU A 1 212 ? -18.197 -13.720 7.045 1.00 76.00 212 LEU A CA 1
ATOM 1542 C C . LEU A 1 212 ? -19.596 -14.230 7.410 1.00 76.00 212 LEU A C 1
ATOM 1544 O O . LEU A 1 212 ? -20.150 -13.866 8.445 1.00 76.00 212 LEU A O 1
ATOM 1548 N N . THR A 1 213 ? -20.152 -15.117 6.586 1.00 76.44 213 THR A N 1
ATOM 1549 C CA . THR A 1 213 ? -21.447 -15.760 6.835 1.00 76.44 213 THR A CA 1
ATOM 1550 C C . THR A 1 213 ? -21.397 -16.644 8.081 1.00 76.44 213 THR A C 1
ATOM 1552 O O . THR A 1 213 ? -22.286 -16.557 8.927 1.00 76.44 213 THR A O 1
ATOM 1555 N N . ALA A 1 214 ? -20.339 -17.445 8.240 1.00 78.94 214 ALA A N 1
ATOM 1556 C CA . ALA A 1 214 ? -20.143 -18.303 9.405 1.00 78.94 214 ALA A CA 1
ATOM 1557 C C . ALA A 1 214 ? -19.996 -17.493 10.702 1.00 78.94 214 ALA A C 1
ATOM 1559 O O . ALA A 1 214 ? -20.625 -17.835 11.702 1.00 78.94 214 ALA A O 1
ATOM 1560 N N . ILE A 1 215 ? -19.225 -16.400 10.678 1.00 78.69 215 ILE A N 1
ATOM 1561 C CA . ILE A 1 215 ? -19.072 -15.488 11.822 1.00 78.69 215 ILE A CA 1
ATOM 1562 C C . ILE A 1 215 ? -20.418 -14.843 12.171 1.00 78.69 215 ILE A C 1
ATOM 1564 O O . ILE A 1 215 ? -20.812 -14.844 13.334 1.00 78.69 215 ILE A O 1
ATOM 1568 N N . ASN A 1 216 ? -21.165 -14.363 11.172 1.00 74.81 216 ASN A N 1
ATOM 1569 C CA . ASN A 1 216 ? -22.489 -13.778 11.396 1.00 74.81 216 ASN A CA 1
ATOM 1570 C C . ASN A 1 216 ? -23.485 -14.785 11.990 1.00 74.81 216 ASN A C 1
ATOM 1572 O O . ASN A 1 216 ? -24.335 -14.391 12.781 1.00 74.81 216 ASN A O 1
ATOM 1576 N N . LEU A 1 217 ? -23.386 -16.075 11.649 1.00 78.81 217 LEU A N 1
ATOM 1577 C CA . LEU A 1 217 ? -24.245 -17.126 12.210 1.00 78.81 217 LEU A CA 1
ATOM 1578 C C . LEU A 1 217 ? -23.944 -17.449 13.682 1.00 78.81 217 LEU A C 1
ATOM 1580 O O . LEU A 1 217 ? -24.803 -18.008 14.361 1.00 78.81 217 LEU A O 1
ATOM 1584 N N . GLN A 1 218 ? -22.752 -17.107 14.177 1.00 77.75 218 GLN A N 1
ATOM 1585 C CA . GLN A 1 218 ? -22.359 -17.307 15.578 1.00 77.75 218 GLN A CA 1
ATOM 1586 C C . GLN A 1 218 ? -22.874 -16.195 16.509 1.00 77.75 218 GLN A C 1
ATOM 1588 O O . GLN A 1 218 ? -22.700 -16.269 17.726 1.00 77.75 218 GLN A O 1
ATOM 1593 N N . GLU A 1 219 ? -23.529 -15.168 15.963 1.00 77.50 219 GLU A N 1
ATOM 1594 C CA . GLU A 1 219 ? -24.108 -14.071 16.731 1.00 77.50 219 GLU A CA 1
ATOM 1595 C C . GLU A 1 219 ? -25.276 -14.565 17.608 1.00 77.50 219 GLU A C 1
ATOM 1597 O O . GLU A 1 219 ? -26.201 -15.237 17.149 1.00 77.50 219 GLU A O 1
ATOM 1602 N N . SER A 1 220 ? -25.276 -14.192 18.891 1.00 70.38 220 SER A N 1
ATOM 1603 C CA . SER A 1 220 ? -26.255 -14.699 19.867 1.00 70.38 220 SER A CA 1
ATOM 1604 C C . SER A 1 220 ? -27.692 -14.241 19.600 1.00 70.38 220 SER A C 1
ATOM 1606 O O . SER A 1 220 ? -28.655 -14.917 19.971 1.00 70.38 220 SER A O 1
ATOM 1608 N N . SER A 1 221 ? -27.868 -13.090 18.948 1.00 87.38 221 SER A N 1
ATOM 1609 C CA . SER A 1 221 ? -29.188 -12.536 18.660 1.00 87.38 221 SER A CA 1
ATOM 1610 C C . SER A 1 221 ? -29.643 -12.877 17.242 1.00 87.38 221 SER A C 1
ATOM 1612 O O . SER A 1 221 ? -29.120 -12.338 16.265 1.00 87.38 221 SER A O 1
ATOM 1614 N N . LYS A 1 222 ? -30.709 -13.675 17.134 1.00 82.69 222 LYS A N 1
ATOM 1615 C CA . LYS A 1 222 ? -31.311 -14.079 15.849 1.00 82.69 222 LYS A CA 1
ATOM 1616 C C . LYS A 1 222 ? -31.684 -12.892 14.945 1.00 82.69 222 LYS A C 1
ATOM 1618 O O . LYS A 1 222 ? -31.563 -12.988 13.730 1.00 82.69 222 LYS A O 1
ATOM 1623 N N . GLY A 1 223 ? -32.090 -11.760 15.530 1.00 85.19 223 GLY A N 1
ATOM 1624 C CA . GLY A 1 223 ? -32.418 -10.541 14.781 1.00 85.19 223 GLY A CA 1
ATOM 1625 C C . GLY A 1 223 ? -31.214 -9.909 14.073 1.00 85.19 223 GLY A C 1
ATOM 1626 O O . GLY A 1 223 ? -31.338 -9.492 12.926 1.00 85.19 223 GLY A O 1
ATOM 1627 N N . ARG A 1 224 ? -30.033 -9.888 14.712 1.00 79.19 224 ARG A N 1
ATOM 1628 C CA . ARG A 1 224 ? -28.805 -9.374 14.079 1.00 79.19 224 ARG A CA 1
ATOM 1629 C C . ARG A 1 224 ? -28.281 -10.324 13.007 1.00 79.19 224 ARG A C 1
ATOM 1631 O O . ARG A 1 224 ? -27.883 -9.849 11.951 1.00 79.19 224 ARG A O 1
ATOM 1638 N N . VAL A 1 225 ? -28.367 -11.640 13.232 1.00 83.38 225 VAL A N 1
ATOM 1639 C CA . VAL A 1 225 ? -28.047 -12.651 12.204 1.00 83.38 225 VAL A CA 1
ATOM 1640 C C . VAL A 1 225 ? -28.866 -12.387 10.939 1.00 83.38 225 VAL A C 1
ATOM 1642 O O . VAL A 1 225 ? -28.306 -12.255 9.853 1.00 83.38 225 VAL A O 1
ATOM 1645 N N . LEU A 1 226 ? -30.191 -12.245 11.085 1.00 87.00 226 LEU A N 1
ATOM 1646 C CA . LEU A 1 226 ? -31.084 -11.983 9.957 1.00 87.00 226 LEU A CA 1
ATOM 1647 C C . LEU A 1 226 ? -30.752 -10.657 9.264 1.00 87.00 226 LEU A C 1
ATOM 1649 O O . LEU A 1 226 ? -30.696 -10.610 8.039 1.00 87.00 226 LEU A O 1
ATOM 1653 N N . TYR A 1 227 ? -30.488 -9.599 10.034 1.00 84.69 227 TYR A N 1
ATOM 1654 C CA . TYR A 1 227 ? -30.070 -8.306 9.494 1.00 84.69 227 TYR A CA 1
ATOM 1655 C C . TYR A 1 227 ? -28.791 -8.417 8.648 1.00 84.69 227 TYR A C 1
ATOM 1657 O O . TYR A 1 227 ? -28.783 -7.974 7.502 1.00 84.69 227 TYR A O 1
ATOM 1665 N N . HIS A 1 228 ? -27.729 -9.044 9.164 1.00 82.25 228 HIS A N 1
ATOM 1666 C CA . HIS A 1 228 ? -26.466 -9.186 8.433 1.00 82.25 228 HIS A CA 1
ATOM 1667 C C . HIS A 1 228 ? -26.609 -10.049 7.174 1.00 82.25 228 HIS A C 1
ATOM 1669 O O . HIS A 1 228 ? -26.050 -9.697 6.135 1.00 82.25 228 HIS A O 1
ATOM 1675 N N . LEU A 1 229 ? -27.400 -11.127 7.230 1.00 86.25 229 LEU A N 1
ATOM 1676 C CA . LEU A 1 229 ? -27.703 -11.954 6.057 1.00 86.25 229 LEU A CA 1
ATOM 1677 C C . LEU A 1 229 ? -28.501 -11.185 4.997 1.00 86.25 229 LEU A C 1
ATOM 1679 O O . LEU A 1 229 ? -28.187 -11.283 3.810 1.00 86.25 229 LEU A O 1
ATOM 1683 N N . LEU A 1 230 ? -29.500 -10.395 5.404 1.00 88.31 230 LEU A N 1
ATOM 1684 C CA . LEU A 1 230 ? -30.270 -9.550 4.487 1.00 88.31 230 LEU A CA 1
ATOM 1685 C C . LEU A 1 230 ? -29.385 -8.499 3.819 1.00 88.31 230 LEU A C 1
ATOM 1687 O O . LEU A 1 230 ? -29.473 -8.322 2.607 1.00 88.31 230 LEU A O 1
ATOM 1691 N N . VAL A 1 231 ? -28.501 -7.846 4.577 1.00 87.38 231 VAL A N 1
ATOM 1692 C CA . VAL A 1 231 ? -27.539 -6.879 4.029 1.00 87.38 231 VAL A CA 1
ATOM 1693 C C . VAL A 1 231 ? -26.599 -7.557 3.031 1.00 87.38 231 VAL A C 1
ATOM 1695 O O . VAL A 1 231 ? -26.426 -7.048 1.928 1.00 87.38 231 VAL A O 1
ATOM 1698 N N . LEU A 1 232 ? -26.038 -8.722 3.368 1.00 84.44 232 LEU A N 1
ATOM 1699 C CA . LEU A 1 232 ? -25.138 -9.458 2.473 1.00 84.44 232 LEU A CA 1
ATOM 1700 C C . LEU A 1 232 ? -25.838 -9.877 1.172 1.00 84.44 232 LEU A C 1
ATOM 1702 O O . LEU A 1 232 ? -25.281 -9.735 0.082 1.00 84.44 232 LEU A O 1
ATOM 1706 N N . THR A 1 233 ? -27.082 -10.345 1.288 1.00 86.06 233 THR A N 1
ATOM 1707 C CA . THR A 1 233 ? -27.921 -10.722 0.144 1.00 86.06 233 THR A CA 1
ATOM 1708 C C . THR A 1 233 ? -28.236 -9.503 -0.718 1.00 86.06 233 THR A C 1
ATOM 1710 O O . THR A 1 233 ? -28.084 -9.559 -1.934 1.00 86.06 233 THR A O 1
ATOM 1713 N N . ALA A 1 234 ? -28.612 -8.379 -0.103 1.00 91.12 234 ALA A N 1
ATOM 1714 C CA . ALA A 1 234 ? -28.897 -7.136 -0.810 1.00 91.12 234 ALA A CA 1
ATOM 1715 C C . ALA A 1 234 ? -27.665 -6.606 -1.559 1.00 91.12 234 ALA A C 1
ATOM 1717 O O . ALA A 1 234 ? -27.783 -6.232 -2.721 1.00 91.12 234 ALA A O 1
ATOM 1718 N N . VAL A 1 235 ? -26.480 -6.628 -0.937 1.00 86.94 235 VAL A N 1
ATOM 1719 C CA . VAL A 1 235 ? -25.217 -6.227 -1.584 1.00 86.94 235 VAL A CA 1
ATOM 1720 C C . VAL A 1 235 ? -24.886 -7.148 -2.759 1.00 86.94 235 VAL A C 1
ATOM 1722 O O . VAL A 1 235 ? -24.528 -6.665 -3.830 1.00 86.94 235 VAL A O 1
ATOM 1725 N N . SER A 1 236 ? -25.062 -8.461 -2.594 1.00 84.12 236 SER A N 1
ATOM 1726 C CA . SER A 1 236 ? -24.816 -9.441 -3.661 1.00 84.12 236 SER A CA 1
ATOM 1727 C C . SER A 1 236 ? -25.780 -9.259 -4.839 1.00 84.12 236 SER A C 1
ATOM 1729 O O . SER A 1 236 ? -25.362 -9.283 -5.995 1.00 84.12 236 SER A O 1
ATOM 1731 N N . LEU A 1 237 ? -27.065 -9.012 -4.559 1.00 90.00 237 LEU A N 1
ATOM 1732 C CA . LEU A 1 237 ? -28.068 -8.704 -5.582 1.00 90.00 237 LEU A CA 1
ATOM 1733 C C . LEU A 1 237 ? -27.784 -7.374 -6.280 1.00 90.00 237 LEU A C 1
ATOM 1735 O O . LEU A 1 237 ? -27.957 -7.278 -7.491 1.00 90.00 237 LEU A O 1
ATOM 1739 N N . LEU A 1 238 ? -27.327 -6.359 -5.544 1.00 89.44 238 LEU A N 1
ATOM 1740 C CA . LEU A 1 238 ? -26.952 -5.068 -6.116 1.00 89.44 238 LEU A CA 1
ATOM 1741 C C . LEU A 1 238 ? -25.743 -5.209 -7.044 1.00 89.44 238 LEU A C 1
ATOM 1743 O O . LEU A 1 238 ? -25.754 -4.637 -8.131 1.00 89.44 238 LEU A O 1
ATOM 1747 N N . LEU A 1 239 ? -24.747 -6.018 -6.667 1.00 82.81 239 LEU A N 1
ATOM 1748 C CA . LEU A 1 239 ? -23.616 -6.354 -7.535 1.00 82.81 239 LEU A CA 1
ATOM 1749 C C . LEU A 1 239 ? -24.080 -7.097 -8.795 1.00 82.81 239 LEU A C 1
ATOM 1751 O O . LEU A 1 239 ? -23.682 -6.735 -9.899 1.00 82.81 239 LEU A O 1
ATOM 1755 N N . MET A 1 240 ? -24.955 -8.096 -8.653 1.00 85.25 240 MET A N 1
ATOM 1756 C CA . MET A 1 240 ? -25.514 -8.831 -9.792 1.00 85.25 240 MET A CA 1
ATOM 1757 C C . MET A 1 240 ? -26.295 -7.903 -10.731 1.00 85.25 240 MET A C 1
ATOM 1759 O O . MET A 1 240 ? -26.124 -7.963 -11.948 1.00 85.25 240 MET A O 1
ATOM 1763 N N . LEU A 1 241 ? -27.110 -7.004 -10.172 1.00 89.69 241 LEU A N 1
ATOM 1764 C CA . LEU A 1 241 ? -27.840 -5.996 -10.932 1.00 89.69 241 LEU A CA 1
ATOM 1765 C C . LEU A 1 241 ? -26.867 -5.057 -11.648 1.00 89.69 241 LEU A C 1
ATOM 1767 O O . LEU A 1 241 ? -27.041 -4.817 -12.839 1.00 89.69 241 LEU A O 1
ATOM 1771 N N . PHE A 1 242 ? -25.821 -4.583 -10.970 1.00 85.31 242 PHE A N 1
ATOM 1772 C CA . PHE A 1 242 ? -24.787 -3.746 -11.573 1.00 85.31 242 PHE A CA 1
ATOM 1773 C C . PHE A 1 242 ? -24.138 -4.438 -12.780 1.00 85.31 242 PHE A C 1
ATOM 1775 O O . PHE A 1 242 ? -24.190 -3.898 -13.883 1.00 85.31 242 PHE A O 1
ATOM 1782 N N . VAL A 1 243 ? -23.63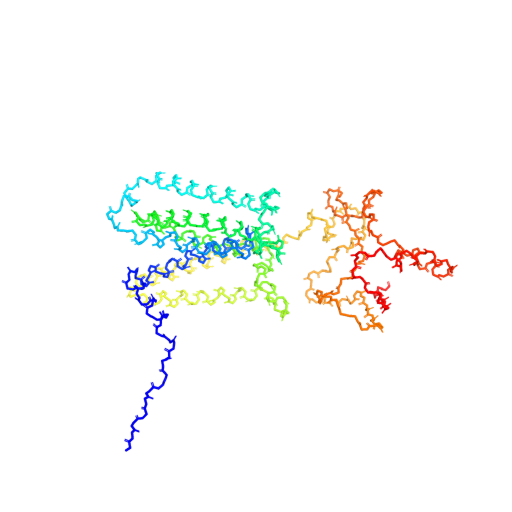3 -5.665 -12.612 1.00 81.50 243 VAL A N 1
ATOM 1783 C CA . VAL A 1 243 ? -23.011 -6.436 -13.705 1.00 81.50 243 VAL A CA 1
ATOM 1784 C C . VAL A 1 243 ? -24.006 -6.699 -14.839 1.00 81.50 243 VAL A C 1
ATOM 1786 O O . VAL A 1 243 ? -23.651 -6.579 -16.005 1.00 81.50 243 VAL A O 1
ATOM 1789 N N . SER A 1 244 ? -25.275 -6.983 -14.532 1.00 83.38 244 SER A N 1
ATOM 1790 C CA . SER A 1 244 ? -26.298 -7.197 -15.568 1.00 83.38 244 SER A CA 1
ATOM 1791 C C . SER A 1 244 ? -26.638 -5.934 -16.370 1.00 83.38 244 SER A C 1
ATOM 1793 O O . SER A 1 244 ? -27.038 -6.032 -17.528 1.00 83.38 244 SER A O 1
ATOM 1795 N N . ARG A 1 245 ? -26.514 -4.744 -15.763 1.00 87.19 245 ARG A N 1
ATOM 1796 C CA . ARG A 1 245 ? -26.906 -3.467 -16.383 1.00 87.19 245 ARG A CA 1
ATOM 1797 C C . ARG A 1 245 ? -25.747 -2.759 -17.069 1.00 87.19 245 ARG A C 1
ATOM 1799 O O . ARG A 1 245 ? -26.001 -2.068 -18.050 1.00 87.19 245 ARG A O 1
ATOM 1806 N N . PHE A 1 246 ? -24.533 -2.917 -16.552 1.00 81.44 246 PHE A N 1
ATOM 1807 C CA . PHE A 1 246 ? -23.334 -2.221 -17.021 1.00 81.44 246 PHE A CA 1
ATOM 1808 C C . PHE A 1 246 ? -22.290 -3.158 -17.642 1.00 81.44 246 PHE A C 1
ATOM 1810 O O . PHE A 1 246 ? -21.334 -2.676 -18.239 1.00 81.44 246 PHE A O 1
ATOM 1817 N N . GLY A 1 247 ? -22.481 -4.477 -17.549 1.00 72.38 247 GLY A N 1
ATOM 1818 C CA . GLY A 1 247 ? -21.493 -5.463 -17.977 1.00 72.38 247 GLY A CA 1
ATOM 1819 C C . GLY A 1 247 ? -20.325 -5.586 -16.997 1.00 72.38 247 GLY A C 1
ATOM 1820 O O . GLY A 1 247 ? -20.273 -4.927 -15.955 1.00 72.38 247 GLY A O 1
ATOM 1821 N N . LEU A 1 248 ? -19.381 -6.465 -17.331 1.00 67.44 248 LEU A N 1
ATOM 1822 C CA . LEU A 1 248 ? -18.067 -6.465 -16.692 1.00 67.44 248 LEU A CA 1
ATOM 1823 C C . LEU A 1 248 ? -17.221 -5.358 -17.336 1.00 67.44 248 LEU A C 1
ATOM 1825 O O . LEU A 1 248 ? -17.261 -5.231 -18.561 1.00 67.44 248 LEU A O 1
ATOM 1829 N N . PRO A 1 249 ? -16.461 -4.567 -16.557 1.00 59.44 249 PRO A N 1
ATOM 1830 C CA . PRO A 1 249 ? -15.525 -3.610 -17.128 1.00 59.44 249 PRO A CA 1
ATOM 1831 C C . PRO A 1 249 ? -14.506 -4.370 -17.982 1.00 59.44 249 PRO A C 1
ATOM 1833 O O . PRO A 1 249 ? -13.730 -5.174 -17.467 1.00 59.44 249 PRO A O 1
ATOM 1836 N N . THR A 1 250 ? -14.540 -4.147 -19.292 1.00 57.84 250 THR A N 1
ATOM 1837 C CA . THR A 1 250 ? -13.544 -4.692 -20.212 1.00 57.84 250 THR A CA 1
ATOM 1838 C C . THR A 1 250 ? -12.246 -3.923 -20.055 1.00 57.84 250 THR A C 1
ATOM 1840 O O . THR A 1 250 ? -12.297 -2.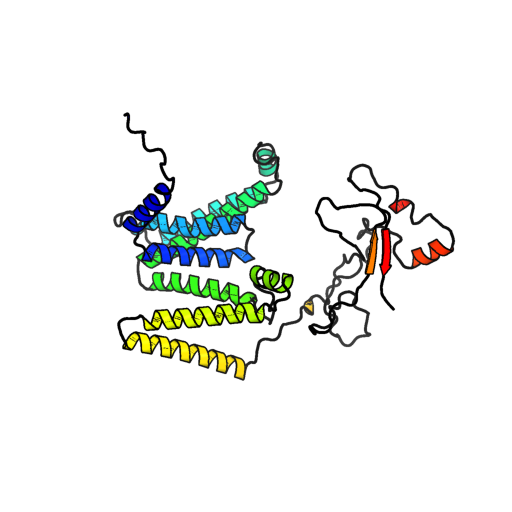711 -19.815 1.00 57.84 250 THR A O 1
ATOM 1843 N N . PRO A 1 251 ? -11.090 -4.587 -20.188 1.00 56.22 251 PRO A N 1
ATOM 1844 C CA . PRO A 1 251 ? -9.845 -3.871 -20.114 1.00 56.22 251 PRO A CA 1
ATOM 1845 C C . PRO A 1 251 ? -9.734 -2.811 -21.193 1.00 56.22 251 PRO A C 1
ATOM 1847 O O . PRO A 1 251 ? -9.935 -3.097 -22.370 1.00 56.22 251 PRO A O 1
ATOM 1850 N N . GLU A 1 252 ? -9.437 -1.579 -20.772 1.00 51.84 252 GLU A N 1
ATOM 1851 C CA . GLU A 1 252 ? -8.909 -0.585 -21.695 1.00 51.84 252 GLU A CA 1
ATOM 1852 C C . GLU A 1 252 ? -7.525 -1.102 -22.063 1.00 51.84 252 GLU A C 1
ATOM 1854 O O . GLU A 1 252 ? -6.600 -1.080 -21.248 1.00 51.84 252 GLU A O 1
ATOM 1859 N N . LEU A 1 253 ? -7.418 -1.663 -23.266 1.00 52.12 253 LEU A N 1
ATOM 1860 C CA . LEU A 1 253 ? -6.128 -1.937 -23.875 1.00 52.12 253 LEU A CA 1
ATOM 1861 C C . LEU A 1 253 ? -5.329 -0.628 -23.812 1.00 52.12 253 LEU A C 1
ATOM 1863 O O . LEU A 1 253 ? -5.887 0.448 -24.043 1.00 52.12 253 LEU A O 1
ATOM 1867 N N . THR A 1 254 ? -4.047 -0.700 -23.453 1.00 51.34 254 THR A N 1
ATOM 1868 C CA . THR A 1 254 ? -3.129 0.448 -23.380 1.00 51.34 254 THR A CA 1
ATOM 1869 C C . THR A 1 254 ? -2.794 0.965 -24.784 1.00 51.34 254 THR A C 1
ATOM 1871 O O . THR A 1 254 ? -1.640 0.992 -25.205 1.00 51.34 254 THR A O 1
ATOM 1874 N N . ASN A 1 255 ? -3.830 1.358 -25.523 1.00 49.66 255 ASN A N 1
ATOM 1875 C CA . ASN A 1 255 ? -3.778 1.886 -26.879 1.00 49.66 255 ASN A CA 1
ATOM 1876 C C . ASN A 1 255 ? -3.235 3.321 -26.890 1.00 49.66 255 ASN A C 1
ATOM 1878 O O . ASN A 1 255 ? -2.701 3.757 -27.904 1.00 49.66 255 ASN A O 1
ATOM 1882 N N . ASP A 1 256 ? -3.308 4.025 -25.756 1.00 46.94 256 ASP A N 1
ATOM 1883 C CA . ASP A 1 256 ? -2.826 5.405 -25.602 1.00 46.94 256 ASP A CA 1
ATOM 1884 C C . ASP A 1 256 ? -1.298 5.531 -25.683 1.00 46.94 256 ASP A C 1
ATOM 1886 O O . ASP A 1 256 ? -0.784 6.622 -25.906 1.00 46.94 256 ASP A O 1
ATOM 1890 N N . LEU A 1 257 ? -0.567 4.424 -25.512 1.00 48.66 257 LEU A N 1
ATOM 1891 C CA . LEU A 1 257 ? 0.885 4.375 -25.715 1.00 48.66 257 LEU A CA 1
ATOM 1892 C C . LEU A 1 257 ? 1.266 3.893 -27.127 1.00 48.66 257 LEU A C 1
ATOM 1894 O O . LEU A 1 257 ? 2.450 3.724 -27.412 1.00 48.66 257 LEU A O 1
ATOM 1898 N N . GLY A 1 258 ? 0.282 3.606 -27.990 1.00 49.78 258 GLY A N 1
ATOM 1899 C CA . GLY A 1 258 ? 0.508 3.111 -29.351 1.00 49.78 258 GLY A CA 1
ATOM 1900 C C . GLY A 1 258 ? 1.121 1.707 -29.433 1.00 49.78 258 GLY A C 1
ATOM 1901 O O . GLY A 1 258 ? 1.444 1.249 -30.524 1.00 49.78 258 GLY A O 1
ATOM 1902 N N . LEU A 1 259 ? 1.256 1.007 -28.301 1.00 49.34 259 LEU A N 1
ATOM 1903 C CA . LEU A 1 259 ? 1.939 -0.287 -28.213 1.00 49.34 259 LEU A CA 1
ATOM 1904 C C . LEU A 1 259 ? 1.088 -1.441 -28.754 1.00 49.34 259 LEU A C 1
ATOM 1906 O O . LEU A 1 259 ? 1.617 -2.399 -29.288 1.00 49.34 259 LEU A O 1
ATOM 1910 N N . THR A 1 260 ? -0.236 -1.344 -28.702 1.00 49.44 260 THR A N 1
ATOM 1911 C CA . THR A 1 260 ? -1.156 -2.462 -28.994 1.00 49.44 260 THR A CA 1
ATOM 1912 C C . THR A 1 260 ? -1.614 -2.549 -30.456 1.00 49.44 260 THR A C 1
ATOM 1914 O O . THR A 1 260 ? -2.450 -3.384 -30.790 1.00 49.44 260 THR A O 1
ATOM 1917 N N . GLY A 1 261 ? -1.115 -1.685 -31.349 1.00 50.03 261 GLY A N 1
ATOM 1918 C CA . GLY A 1 261 ? -1.378 -1.764 -32.796 1.00 50.03 261 GLY A CA 1
ATOM 1919 C C . GLY A 1 261 ? -2.834 -1.561 -33.247 1.00 50.03 261 GLY A C 1
ATOM 1920 O O . GLY A 1 261 ? -3.124 -1.723 -34.432 1.00 50.03 261 GLY A O 1
ATOM 1921 N N . GLN A 1 262 ? -3.766 -1.186 -32.363 1.00 44.97 262 GLN A N 1
ATOM 1922 C CA . GLN A 1 262 ? -5.163 -0.955 -32.747 1.00 44.97 262 GLN A CA 1
ATOM 1923 C C . GLN A 1 262 ? -5.382 0.413 -33.424 1.00 44.97 262 GLN A C 1
ATOM 1925 O O . GLN A 1 262 ? -5.683 1.419 -32.791 1.00 44.97 262 GLN A O 1
ATOM 1930 N N . GLN A 1 263 ? -5.237 0.383 -34.751 1.00 42.56 263 GLN A N 1
ATOM 1931 C CA . GLN A 1 263 ? -6.044 1.028 -35.799 1.00 42.56 263 GLN A CA 1
ATOM 1932 C C . GLN A 1 263 ? -6.543 2.474 -35.567 1.00 42.56 263 GLN A C 1
ATOM 1934 O O . GLN A 1 263 ? -7.713 2.727 -35.281 1.00 42.56 263 GLN A O 1
ATOM 1939 N N . GLY A 1 264 ? -5.678 3.445 -35.866 1.00 41.75 264 GLY A N 1
ATOM 1940 C CA . GLY A 1 264 ? -6.116 4.654 -36.571 1.00 41.75 264 GLY A CA 1
ATOM 1941 C C . GLY A 1 264 ? -6.278 4.338 -38.064 1.00 41.75 264 GLY A C 1
ATOM 1942 O O . GLY A 1 264 ? -5.556 3.495 -38.587 1.00 41.75 264 GLY A O 1
ATOM 1943 N N . SER A 1 265 ? -7.226 4.978 -38.753 1.00 38.88 265 SER A N 1
ATOM 1944 C CA . SER A 1 265 ? -7.572 4.764 -40.175 1.00 38.88 265 SER A CA 1
ATOM 1945 C C . SER A 1 265 ? -6.480 5.202 -41.176 1.00 38.88 265 SER A C 1
ATOM 1947 O O . SER A 1 265 ? -6.753 5.978 -42.093 1.00 38.88 265 SER A O 1
ATOM 1949 N N . GLY A 1 266 ? -5.240 4.749 -40.993 1.00 46.31 266 GLY A N 1
ATOM 1950 C CA . GLY A 1 266 ? -4.090 4.987 -41.865 1.00 46.31 266 GLY A CA 1
ATOM 1951 C C . GLY A 1 266 ? -3.492 3.679 -42.402 1.00 46.31 266 GLY A C 1
ATOM 1952 O O . GLY A 1 266 ? -3.920 2.600 -41.987 1.00 46.31 266 GLY A O 1
ATOM 1953 N N . PRO A 1 267 ? -2.534 3.752 -43.347 1.00 39.97 267 PRO A N 1
ATOM 1954 C CA . PRO A 1 267 ? -1.825 2.580 -43.854 1.00 39.97 267 PRO A CA 1
ATOM 1955 C C . PRO A 1 267 ? -1.213 1.800 -42.690 1.00 39.97 267 PRO A C 1
ATOM 1957 O O . PRO A 1 267 ? -0.633 2.390 -41.783 1.00 39.97 267 PRO A O 1
ATOM 1960 N N . GLN A 1 268 ? -1.386 0.483 -42.711 1.00 46.78 268 GLN A N 1
ATOM 1961 C CA . GLN A 1 268 ? -0.923 -0.429 -41.675 1.00 46.78 268 GLN A CA 1
ATOM 1962 C C . GLN A 1 268 ? 0.612 -0.465 -41.680 1.00 46.78 268 GLN A C 1
ATOM 1964 O O . GLN A 1 268 ? 1.211 -1.179 -42.477 1.00 46.78 268 GLN A O 1
ATOM 1969 N N . GLU A 1 269 ? 1.245 0.356 -40.843 1.00 52.62 269 GLU A N 1
ATOM 1970 C CA . GLU A 1 269 ? 2.649 0.172 -40.473 1.00 52.62 269 GLU A CA 1
ATOM 1971 C C . GLU A 1 269 ? 2.746 -1.016 -39.507 1.00 52.62 269 GLU A C 1
ATOM 1973 O O . GLU A 1 269 ? 1.972 -1.105 -38.548 1.00 52.62 269 GLU A O 1
ATOM 1978 N N . ASP A 1 270 ? 3.680 -1.933 -39.769 1.00 54.16 270 ASP A N 1
ATOM 1979 C CA . ASP A 1 270 ? 3.982 -3.060 -38.887 1.00 54.16 270 ASP A CA 1
ATOM 1980 C C . ASP A 1 270 ? 4.458 -2.523 -37.532 1.00 54.16 270 ASP A C 1
ATOM 1982 O O . ASP A 1 270 ? 5.557 -1.991 -37.404 1.00 54.16 270 ASP A O 1
ATOM 1986 N N . ASN A 1 271 ? 3.598 -2.615 -36.516 1.00 53.84 271 ASN A N 1
ATOM 1987 C CA . ASN A 1 271 ? 3.944 -2.230 -35.153 1.00 53.84 271 ASN A CA 1
ATOM 1988 C C . ASN A 1 271 ? 4.717 -3.387 -34.488 1.00 53.84 271 ASN A C 1
ATOM 1990 O O . ASN A 1 271 ? 4.106 -4.425 -34.218 1.00 53.84 271 ASN A O 1
ATOM 1994 N N . PRO A 1 272 ? 6.013 -3.210 -34.168 1.00 53.62 272 PRO A N 1
ATOM 1995 C CA . PRO A 1 272 ? 6.847 -4.258 -33.577 1.00 53.62 272 PRO A CA 1
ATOM 1996 C C . PRO A 1 272 ? 6.472 -4.585 -32.123 1.00 53.62 272 PRO A C 1
ATOM 1998 O O . PRO A 1 272 ? 6.964 -5.562 -31.568 1.00 53.62 272 PRO A O 1
ATOM 2001 N N . PHE A 1 273 ? 5.597 -3.788 -31.501 1.00 53.00 273 PHE A N 1
ATOM 2002 C CA . PHE A 1 273 ? 5.097 -3.998 -30.142 1.00 53.00 273 PHE A CA 1
ATOM 2003 C C . PHE A 1 273 ? 3.717 -4.643 -30.085 1.00 53.00 273 PHE A C 1
ATOM 2005 O O . PHE A 1 273 ? 3.144 -4.705 -28.999 1.00 53.00 273 PHE A O 1
ATOM 2012 N N . GLN A 1 274 ? 3.158 -5.086 -31.220 1.00 54.03 274 GLN A N 1
ATOM 2013 C CA . GLN A 1 274 ? 1.900 -5.827 -31.195 1.00 54.03 274 GLN A CA 1
ATOM 2014 C C . GLN A 1 274 ? 2.063 -7.055 -30.304 1.00 54.03 274 GLN A C 1
ATOM 2016 O O . GLN A 1 274 ? 2.640 -8.062 -30.713 1.00 54.03 274 GLN A O 1
ATOM 2021 N N . ASP A 1 275 ? 1.520 -6.972 -29.090 1.00 49.69 275 ASP A N 1
ATOM 2022 C CA . ASP A 1 275 ? 1.253 -8.159 -28.303 1.00 49.69 275 ASP A CA 1
ATOM 2023 C C . ASP A 1 275 ? 0.370 -9.048 -29.173 1.00 49.69 275 ASP A C 1
ATOM 2025 O O . ASP A 1 275 ? -0.706 -8.638 -29.630 1.00 49.69 275 ASP A O 1
ATOM 2029 N N . SER A 1 276 ? 0.860 -10.262 -29.433 1.00 45.56 276 SER A N 1
ATOM 2030 C CA . SER A 1 276 ? 0.049 -11.345 -29.972 1.00 45.56 276 SER A CA 1
ATOM 2031 C C . SER A 1 276 ? -1.288 -11.324 -29.244 1.00 45.56 276 SER A C 1
ATOM 2033 O O . SER A 1 276 ? -1.324 -11.199 -28.018 1.00 45.56 276 SER A O 1
ATOM 2035 N N . THR A 1 277 ? -2.369 -11.363 -30.017 1.00 46.38 277 THR A N 1
ATOM 2036 C CA . THR A 1 277 ? -3.751 -11.323 -29.548 1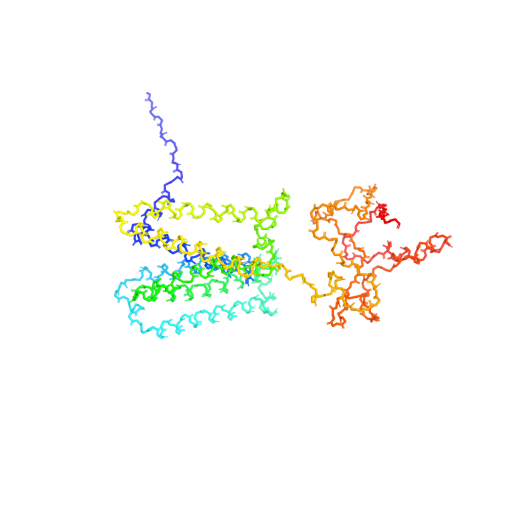.00 46.38 277 THR A CA 1
ATOM 2037 C C . THR A 1 277 ? -3.900 -12.027 -28.201 1.00 46.38 277 THR A C 1
ATOM 2039 O O . THR A 1 277 ? -3.425 -13.145 -28.041 1.00 46.38 277 THR A O 1
ATOM 2042 N N . ASN A 1 278 ? -4.569 -11.385 -27.233 1.00 40.78 278 ASN A N 1
ATOM 2043 C CA . ASN A 1 278 ? -4.855 -11.912 -25.884 1.00 40.78 278 ASN A CA 1
ATOM 2044 C C . ASN A 1 278 ? -5.713 -13.212 -25.882 1.00 40.78 278 ASN A C 1
ATOM 2046 O O . ASN A 1 278 ? -6.426 -13.489 -24.916 1.00 40.78 278 ASN A O 1
ATOM 2050 N N . ASP A 1 279 ? -5.699 -14.007 -26.957 1.00 44.34 279 ASP A N 1
ATOM 2051 C CA . ASP A 1 279 ? -6.217 -15.364 -26.989 1.00 44.34 279 ASP A CA 1
ATOM 2052 C C . ASP A 1 279 ? -5.231 -16.287 -26.243 1.00 44.34 279 ASP A C 1
ATOM 2054 O O . ASP A 1 279 ? -4.108 -16.505 -26.696 1.00 44.34 279 ASP A O 1
ATOM 2058 N N . PRO A 1 280 ? -5.626 -16.900 -25.114 1.00 41.94 280 PRO A N 1
ATOM 2059 C CA . PRO A 1 280 ? -4.787 -17.856 -24.385 1.00 41.94 280 PRO A CA 1
ATOM 2060 C C . PRO A 1 280 ? -4.419 -19.119 -25.191 1.00 41.94 280 PRO A C 1
ATOM 2062 O O . PRO A 1 280 ? -3.684 -19.976 -24.679 1.00 41.94 280 PRO A O 1
ATOM 2065 N N . LYS A 1 281 ? -4.937 -19.271 -26.419 1.00 44.66 281 LYS A N 1
ATOM 2066 C CA . LYS A 1 281 ? -4.538 -20.293 -27.396 1.00 44.66 281 LYS A CA 1
ATOM 2067 C C . LYS A 1 281 ? -3.389 -19.865 -28.312 1.00 44.66 281 LYS A C 1
ATOM 2069 O O . LYS A 1 281 ? -2.722 -20.762 -28.824 1.00 44.66 281 LYS A O 1
ATOM 2074 N N . ASP A 1 282 ? -3.100 -18.570 -28.446 1.00 49.31 282 ASP A N 1
ATOM 2075 C CA . ASP A 1 282 ? -1.934 -18.034 -29.172 1.00 49.31 282 ASP A CA 1
ATOM 2076 C C . ASP A 1 282 ? -0.658 -18.155 -28.327 1.00 49.31 282 ASP A C 1
ATOM 2078 O O . ASP A 1 282 ? 0.124 -17.225 -28.132 1.00 49.31 282 ASP A O 1
ATOM 2082 N N . LYS A 1 283 ? -0.434 -19.348 -27.772 1.00 46.66 283 LYS A N 1
ATOM 2083 C CA . LYS A 1 283 ? 0.789 -19.640 -27.036 1.00 46.66 283 LYS A CA 1
ATOM 2084 C C . LYS A 1 283 ? 1.964 -19.703 -28.005 1.00 46.66 283 LYS A C 1
ATOM 2086 O O . LYS A 1 283 ? 2.157 -20.711 -28.677 1.00 46.66 283 LYS A O 1
ATOM 2091 N N . ALA A 1 284 ? 2.767 -18.643 -27.952 1.00 52.38 284 ALA A N 1
ATOM 2092 C CA . ALA A 1 284 ? 4.213 -18.634 -28.130 1.00 52.38 284 ALA A CA 1
ATOM 2093 C C . ALA A 1 284 ? 4.717 -19.346 -29.395 1.00 52.38 284 ALA A C 1
ATOM 2095 O O . ALA A 1 284 ? 5.222 -20.471 -29.340 1.00 52.38 284 ALA A O 1
ATOM 2096 N N . ALA A 1 285 ? 4.678 -18.636 -30.523 1.00 49.66 285 ALA A N 1
ATOM 2097 C CA . ALA A 1 285 ? 5.651 -18.906 -31.570 1.00 49.66 285 ALA A CA 1
ATOM 2098 C C . ALA A 1 285 ? 7.054 -18.609 -30.995 1.00 49.66 285 ALA A C 1
ATOM 2100 O O . ALA A 1 285 ? 7.266 -17.523 -30.448 1.00 49.66 285 ALA A O 1
ATOM 2101 N N . PRO A 1 286 ? 8.004 -19.558 -31.031 1.00 49.69 286 PRO A N 1
ATOM 2102 C CA . PRO A 1 286 ? 9.366 -19.282 -30.594 1.00 49.69 286 PRO A CA 1
ATOM 2103 C C . PRO A 1 286 ? 9.972 -18.197 -31.494 1.00 49.69 286 PRO A C 1
ATOM 2105 O O . PRO A 1 286 ? 10.024 -18.376 -32.703 1.00 49.69 286 PRO A O 1
ATOM 2108 N N . VAL A 1 287 ? 10.426 -17.086 -30.906 1.00 56.56 287 VAL A N 1
ATOM 2109 C CA . VAL A 1 287 ? 10.972 -15.922 -31.640 1.00 56.56 287 VAL A CA 1
ATOM 2110 C C . VAL A 1 287 ? 12.405 -16.184 -32.123 1.00 56.56 287 VAL A C 1
ATOM 2112 O O . VAL A 1 287 ? 12.790 -15.813 -33.231 1.00 56.56 287 VAL A O 1
ATOM 2115 N N . ALA A 1 288 ? 13.206 -16.877 -31.311 1.00 60.88 288 ALA A N 1
ATOM 2116 C CA . ALA A 1 288 ? 14.573 -17.251 -31.653 1.00 60.88 288 ALA A CA 1
ATOM 2117 C C . ALA A 1 288 ? 15.027 -18.507 -30.900 1.00 60.88 288 ALA A C 1
ATOM 2119 O O . ALA A 1 288 ? 14.565 -18.795 -29.793 1.00 60.88 288 ALA A O 1
ATOM 2120 N N . VAL A 1 289 ? 15.984 -19.224 -31.489 1.00 71.00 289 VAL A N 1
ATOM 2121 C CA . VAL A 1 289 ? 16.759 -20.281 -30.831 1.00 71.00 289 VAL A CA 1
ATOM 2122 C C . VAL A 1 289 ? 18.192 -19.792 -30.679 1.00 71.00 289 VAL A C 1
ATOM 2124 O O . VAL A 1 289 ? 18.847 -19.445 -31.663 1.00 71.00 289 VAL A O 1
ATOM 2127 N N . VAL A 1 290 ? 18.681 -19.788 -29.441 1.00 70.88 290 VAL A N 1
ATOM 2128 C CA . VAL A 1 290 ? 20.055 -19.402 -29.112 1.00 70.88 290 VAL A CA 1
ATOM 2129 C C . VAL A 1 290 ? 20.825 -20.636 -28.671 1.00 70.88 290 VAL A C 1
ATOM 2131 O O . VAL A 1 290 ? 20.440 -21.313 -27.719 1.00 70.88 290 VAL A O 1
ATOM 2134 N N . VAL A 1 291 ? 21.929 -20.917 -29.359 1.00 77.50 291 VAL A N 1
ATOM 2135 C CA . VAL A 1 291 ? 22.869 -21.983 -29.007 1.00 77.50 291 VAL A CA 1
ATOM 2136 C C . VAL A 1 291 ? 24.149 -21.344 -28.489 1.00 77.50 291 VAL A C 1
ATOM 2138 O O . VAL A 1 291 ? 24.822 -20.608 -29.212 1.00 77.50 291 VAL A O 1
ATOM 2141 N N . PHE A 1 292 ? 24.487 -21.635 -27.236 1.00 77.31 292 PHE A N 1
ATOM 2142 C CA . PHE A 1 292 ? 25.761 -21.261 -26.632 1.00 77.31 292 PHE A CA 1
ATOM 2143 C C . PHE A 1 292 ? 26.796 -22.349 -26.928 1.00 77.31 292 PHE A C 1
ATOM 2145 O O . PHE A 1 292 ? 26.552 -23.524 -26.662 1.00 77.31 292 PHE A O 1
ATOM 2152 N N . HIS A 1 293 ? 27.945 -21.964 -27.487 1.00 74.50 293 HIS A N 1
ATOM 2153 C CA . HIS A 1 293 ? 29.065 -22.886 -27.740 1.00 74.50 293 HIS A CA 1
ATOM 2154 C C . HIS A 1 293 ? 30.093 -22.888 -26.611 1.00 74.50 293 HIS A C 1
ATOM 2156 O O . HIS A 1 293 ? 30.955 -23.761 -26.564 1.00 74.50 293 HIS A O 1
ATOM 2162 N N . ASP A 1 294 ? 30.007 -21.900 -25.724 1.00 76.81 294 ASP A N 1
ATOM 2163 C CA . ASP A 1 294 ? 30.849 -21.774 -24.546 1.00 76.81 294 ASP A CA 1
ATOM 2164 C C . ASP A 1 294 ? 29.973 -21.790 -23.294 1.00 76.81 294 ASP A C 1
ATOM 2166 O O . ASP A 1 294 ? 28.905 -21.174 -23.268 1.00 76.81 294 ASP A O 1
ATOM 2170 N N . ASP A 1 295 ? 30.472 -22.423 -22.233 1.00 77.00 295 ASP A N 1
ATOM 2171 C CA . ASP A 1 295 ? 29.847 -22.356 -20.917 1.00 77.00 295 ASP A CA 1
ATOM 2172 C C . ASP A 1 295 ? 29.945 -20.912 -20.399 1.00 77.00 295 ASP A C 1
ATOM 2174 O O . ASP A 1 295 ? 31.014 -20.395 -20.023 1.00 77.00 295 ASP A O 1
ATOM 2178 N N . TYR A 1 296 ? 28.813 -20.220 -20.439 1.00 75.50 296 TYR A N 1
ATOM 2179 C CA . TYR A 1 296 ? 28.654 -18.879 -19.911 1.00 75.50 296 TYR A CA 1
ATOM 2180 C C . TYR A 1 296 ? 27.416 -18.832 -19.039 1.00 75.50 296 TYR A C 1
ATOM 2182 O O . TYR A 1 296 ? 26.330 -19.156 -19.496 1.00 75.50 296 TYR A O 1
ATOM 2190 N N . GLU A 1 297 ? 27.599 -18.388 -17.802 1.00 76.81 297 GLU A N 1
ATOM 2191 C CA . GLU A 1 297 ? 26.517 -18.109 -16.876 1.00 76.81 297 GLU A CA 1
ATOM 2192 C C . GLU A 1 297 ? 26.639 -16.634 -16.460 1.00 76.81 297 GLU A C 1
ATOM 2194 O O . GLU A 1 297 ? 27.713 -16.212 -16.008 1.00 76.81 297 GLU A O 1
ATOM 2199 N N . PRO A 1 298 ? 25.601 -15.813 -16.686 1.00 72.38 298 PRO A N 1
ATOM 2200 C CA . PRO A 1 298 ? 25.632 -14.399 -16.338 1.00 72.38 298 PRO A CA 1
ATOM 2201 C C . PRO A 1 298 ? 25.665 -14.227 -14.815 1.00 72.38 298 PRO A C 1
ATOM 2203 O O . PRO A 1 298 ? 24.996 -14.955 -14.087 1.00 72.38 298 PRO A O 1
ATOM 2206 N N . ALA A 1 299 ? 26.408 -13.227 -14.326 1.00 62.62 299 ALA A N 1
ATOM 2207 C CA . ALA A 1 299 ? 26.546 -12.961 -12.888 1.00 62.62 299 ALA A CA 1
ATOM 2208 C C . ALA A 1 299 ? 25.197 -12.683 -12.197 1.00 62.62 299 ALA A C 1
ATOM 2210 O O . ALA A 1 299 ? 25.004 -13.060 -11.044 1.00 62.62 299 ALA A O 1
ATOM 2211 N N . ASP A 1 300 ? 24.257 -12.088 -12.935 1.00 62.03 300 ASP A N 1
ATOM 2212 C CA . ASP A 1 300 ? 22.905 -11.766 -12.470 1.00 62.03 300 ASP A CA 1
ATOM 2213 C C . ASP A 1 300 ? 21.890 -12.893 -12.758 1.00 62.03 300 ASP A C 1
ATOM 2215 O O . ASP A 1 300 ? 20.687 -12.719 -12.559 1.00 62.03 300 ASP A O 1
ATOM 2219 N N . GLY A 1 301 ? 22.346 -14.044 -13.271 1.00 72.62 301 GLY A N 1
ATOM 2220 C CA . GLY A 1 301 ? 21.519 -15.226 -13.540 1.00 72.62 301 GLY A CA 1
ATOM 2221 C C . GLY A 1 301 ? 20.507 -15.082 -14.684 1.00 72.62 301 GLY A C 1
ATOM 2222 O O . GLY A 1 301 ? 19.686 -15.975 -14.880 1.00 72.62 301 GLY A O 1
ATOM 2223 N N . SER A 1 302 ? 20.542 -13.983 -15.446 1.00 71.31 302 SER A N 1
ATOM 2224 C CA . SER A 1 302 ? 19.620 -13.721 -16.556 1.00 71.31 302 SER A CA 1
ATOM 2225 C C . SER A 1 302 ? 20.348 -13.416 -17.866 1.00 71.31 302 SER A C 1
ATOM 2227 O O . SER A 1 302 ? 21.352 -12.705 -17.895 1.00 71.31 302 SER A O 1
ATOM 2229 N N . TYR A 1 303 ? 19.827 -13.965 -18.965 1.00 72.50 303 TYR A N 1
ATOM 2230 C CA . TYR A 1 303 ? 20.261 -13.631 -20.320 1.00 72.50 303 TYR A CA 1
ATOM 2231 C C . TYR A 1 303 ? 19.370 -12.518 -20.864 1.00 72.50 303 TYR A C 1
ATOM 2233 O O . TYR A 1 303 ? 18.149 -12.659 -20.889 1.00 72.50 303 TYR A O 1
ATOM 2241 N N . TYR A 1 304 ? 19.981 -11.427 -21.316 1.00 70.75 304 TYR A N 1
ATOM 2242 C CA . TYR A 1 304 ? 19.279 -10.321 -21.956 1.00 70.75 304 TYR A CA 1
ATOM 2243 C C . TYR A 1 304 ? 19.634 -10.278 -23.443 1.00 70.75 304 TYR A C 1
ATOM 2245 O O . TYR A 1 304 ? 20.778 -10.003 -23.807 1.00 70.75 304 TYR A O 1
ATOM 2253 N N . PHE A 1 305 ? 18.652 -10.560 -24.297 1.00 72.19 305 PHE A N 1
ATOM 2254 C CA . PHE A 1 305 ? 18.790 -10.483 -25.749 1.00 72.19 305 PHE A CA 1
ATOM 2255 C C . PHE A 1 305 ? 18.181 -9.170 -26.229 1.00 72.19 305 PHE A C 1
ATOM 2257 O O . PHE A 1 305 ? 16.969 -8.978 -26.163 1.00 72.19 305 PHE A O 1
ATOM 2264 N N . ARG A 1 306 ? 19.034 -8.247 -26.676 1.00 69.50 306 ARG A N 1
ATOM 2265 C CA . ARG A 1 306 ? 18.598 -6.955 -27.206 1.00 69.50 306 ARG A CA 1
ATOM 2266 C C . ARG A 1 306 ? 18.355 -7.075 -28.706 1.00 69.50 306 ARG A C 1
ATOM 2268 O O . ARG A 1 306 ? 19.298 -7.324 -29.445 1.00 69.50 306 ARG A O 1
ATOM 2275 N N . GLU A 1 307 ? 17.120 -6.851 -29.135 1.00 65.62 307 GLU A N 1
ATOM 2276 C CA . GLU A 1 307 ? 16.759 -6.806 -30.558 1.00 65.62 307 GLU A CA 1
ATOM 2277 C C . GLU A 1 307 ? 16.878 -5.390 -31.139 1.00 65.62 307 GLU A C 1
ATOM 2279 O O . GLU A 1 307 ? 17.446 -5.189 -32.206 1.00 65.62 307 GLU A O 1
ATOM 2284 N N . SER A 1 308 ? 16.357 -4.385 -30.434 1.00 67.31 308 SER A N 1
ATOM 2285 C CA . SER A 1 308 ? 16.315 -2.990 -30.892 1.00 67.31 308 SER A CA 1
ATOM 2286 C C . SER A 1 308 ? 16.304 -2.016 -29.710 1.00 67.31 308 SER A C 1
ATOM 2288 O O . SER A 1 308 ? 16.236 -2.425 -28.546 1.00 67.31 308 SER A O 1
ATOM 2290 N N . ALA A 1 309 ? 16.413 -0.718 -29.997 1.00 75.62 309 ALA A N 1
ATOM 2291 C CA . ALA A 1 309 ? 16.196 0.349 -29.026 1.00 75.62 309 ALA A CA 1
ATOM 2292 C C . ALA A 1 309 ? 15.199 1.361 -29.591 1.00 75.62 309 ALA A C 1
ATOM 2294 O O . ALA A 1 309 ? 15.322 1.780 -30.738 1.00 75.62 309 ALA A O 1
ATOM 2295 N N . TYR A 1 310 ? 14.234 1.739 -28.761 1.00 78.12 310 TYR A N 1
ATOM 2296 C CA . TYR A 1 310 ? 13.201 2.708 -29.089 1.00 78.12 310 TYR A CA 1
ATOM 2297 C C . TYR A 1 310 ? 13.329 3.839 -28.084 1.00 78.12 310 TYR A C 1
ATOM 2299 O O . TYR A 1 310 ? 13.019 3.676 -26.902 1.00 78.12 310 TYR A O 1
ATOM 2307 N N . SER A 1 311 ? 13.879 4.953 -28.544 1.00 80.19 311 SER A N 1
ATOM 2308 C CA . SER A 1 311 ? 14.392 5.998 -27.659 1.00 80.19 311 SER A CA 1
ATOM 2309 C C . SER A 1 311 ? 13.700 7.338 -27.860 1.00 80.19 311 SER A C 1
ATOM 2311 O O . SER A 1 311 ? 13.942 8.265 -27.089 1.00 80.19 311 SER A O 1
ATOM 2313 N N . GLN A 1 312 ? 12.813 7.464 -28.848 1.00 79.19 312 GLN A N 1
ATOM 2314 C CA . GLN A 1 312 ? 12.108 8.708 -29.137 1.00 79.19 312 GLN A CA 1
ATOM 2315 C C . GLN A 1 312 ? 10.598 8.528 -28.993 1.00 79.19 312 GLN A C 1
ATOM 2317 O O . GLN A 1 312 ? 10.037 7.582 -29.518 1.00 79.19 312 GLN A O 1
ATOM 2322 N N . PHE A 1 313 ? 9.928 9.456 -28.307 1.00 78.94 313 PHE A N 1
ATOM 2323 C CA . PHE A 1 313 ? 8.466 9.508 -28.256 1.00 78.94 313 PHE A CA 1
ATOM 2324 C C . PHE A 1 313 ? 7.950 10.533 -29.270 1.00 78.94 313 PHE A C 1
ATOM 2326 O O . PHE A 1 313 ? 8.336 11.704 -29.203 1.00 78.94 313 PHE A O 1
ATOM 2333 N N . ASP A 1 314 ? 7.099 10.109 -30.203 1.00 70.19 314 ASP A N 1
ATOM 2334 C CA . ASP A 1 314 ? 6.569 10.953 -31.290 1.00 70.19 314 ASP A CA 1
ATOM 2335 C C . ASP A 1 314 ? 5.269 11.701 -30.925 1.00 70.19 314 ASP A C 1
ATOM 2337 O O . ASP A 1 314 ? 4.729 12.461 -31.729 1.00 70.19 314 ASP A O 1
ATOM 2341 N N . GLY A 1 315 ? 4.792 11.532 -29.689 1.00 64.44 315 GLY A N 1
ATOM 2342 C CA . GLY A 1 315 ? 3.517 12.069 -29.212 1.00 64.44 315 GLY A CA 1
ATOM 2343 C C . GLY A 1 315 ? 2.411 11.019 -29.118 1.00 64.44 315 GLY A C 1
ATOM 2344 O O . GLY A 1 315 ? 1.415 11.272 -28.440 1.00 64.44 315 GLY A O 1
ATOM 2345 N N . GLN A 1 316 ? 2.598 9.849 -29.733 1.00 60.94 316 GLN A N 1
ATOM 2346 C CA . GLN A 1 316 ? 1.644 8.742 -29.717 1.00 60.94 316 GLN A CA 1
ATOM 2347 C C . GLN A 1 316 ? 2.296 7.401 -29.345 1.00 60.94 316 GLN A C 1
ATOM 2349 O O . GLN A 1 316 ? 1.684 6.619 -28.620 1.00 60.94 316 GLN A O 1
ATOM 2354 N N . ARG A 1 317 ? 3.530 7.134 -29.787 1.00 64.50 317 ARG A N 1
ATOM 2355 C CA . ARG A 1 317 ? 4.283 5.907 -29.495 1.00 64.50 317 ARG A CA 1
ATOM 2356 C C . ARG A 1 317 ? 5.763 6.187 -29.261 1.00 64.50 317 ARG A C 1
ATOM 2358 O O . ARG A 1 317 ? 6.288 7.246 -29.611 1.00 64.50 317 ARG A O 1
ATOM 2365 N N . ILE A 1 318 ? 6.432 5.226 -28.631 1.00 71.19 318 ILE A N 1
ATOM 2366 C CA . ILE A 1 318 ? 7.894 5.191 -28.618 1.00 71.19 318 ILE A CA 1
ATOM 2367 C C . ILE A 1 318 ? 8.339 4.527 -29.923 1.00 71.19 318 ILE A C 1
ATOM 2369 O O . ILE A 1 318 ? 7.838 3.464 -30.278 1.00 71.19 318 ILE A O 1
ATOM 2373 N N . ASP A 1 319 ? 9.259 5.170 -30.623 1.00 73.69 319 ASP A N 1
ATOM 2374 C CA . ASP A 1 319 ? 9.785 4.772 -31.921 1.00 73.69 319 ASP A CA 1
ATOM 2375 C C . ASP A 1 319 ? 11.325 4.850 -31.907 1.00 73.69 319 ASP A C 1
ATOM 2377 O O . ASP A 1 319 ? 11.954 5.305 -30.934 1.00 73.69 319 ASP A O 1
ATOM 2381 N N . TYR A 1 320 ? 11.944 4.387 -32.987 1.00 77.25 320 TYR A N 1
ATOM 2382 C CA . TYR A 1 320 ? 13.374 4.527 -33.226 1.00 77.25 320 TYR A CA 1
ATOM 2383 C C . TYR A 1 320 ? 13.799 5.995 -33.164 1.00 77.25 320 TYR A C 1
ATOM 2385 O O . TYR A 1 320 ? 13.086 6.905 -33.602 1.00 77.25 320 TYR A O 1
ATOM 2393 N N . ALA A 1 321 ? 15.000 6.244 -32.644 1.00 81.25 321 ALA A N 1
ATOM 2394 C CA . ALA A 1 321 ? 15.529 7.592 -32.646 1.00 81.25 321 ALA A CA 1
ATOM 2395 C C . ALA A 1 321 ? 15.828 8.072 -34.075 1.00 81.25 321 ALA A C 1
ATOM 2397 O O . ALA A 1 321 ? 16.678 7.535 -34.780 1.00 81.25 321 ALA A O 1
ATOM 2398 N N . THR A 1 322 ? 15.174 9.160 -34.475 1.00 78.44 322 THR A N 1
ATOM 2399 C CA . THR A 1 322 ? 15.475 9.886 -35.724 1.00 78.44 322 THR A CA 1
ATOM 2400 C C . THR A 1 322 ? 16.617 10.890 -35.552 1.00 78.44 322 THR A C 1
ATOM 2402 O O . THR A 1 322 ? 17.137 11.443 -36.523 1.00 78.44 322 THR A O 1
ATOM 2405 N N . ARG A 1 323 ? 17.007 11.151 -34.301 1.00 76.56 323 ARG A N 1
ATOM 2406 C CA . ARG A 1 323 ? 18.036 12.117 -33.938 1.00 76.56 323 ARG A CA 1
ATOM 2407 C C . ARG A 1 323 ? 19.421 11.462 -33.855 1.00 76.56 323 ARG A C 1
ATOM 2409 O O . ARG A 1 323 ? 19.557 10.426 -33.213 1.00 76.56 323 ARG A O 1
ATOM 2416 N N . PRO A 1 324 ? 20.472 12.098 -34.403 1.00 76.06 324 PRO A N 1
ATOM 2417 C CA . PRO A 1 324 ? 21.819 11.523 -34.441 1.00 76.06 324 PRO A CA 1
ATOM 2418 C C . PRO A 1 324 ? 22.540 11.513 -33.083 1.00 76.06 324 PRO A C 1
ATOM 2420 O O . PRO A 1 324 ? 23.576 10.865 -32.953 1.00 76.06 324 PRO A O 1
ATOM 2423 N N . ASP A 1 325 ? 22.040 12.255 -32.091 1.00 80.12 325 ASP A N 1
ATOM 2424 C CA . ASP A 1 325 ? 22.599 12.337 -30.737 1.00 80.12 325 ASP A CA 1
ATOM 2425 C C . ASP A 1 325 ? 21.986 11.326 -29.753 1.00 80.12 325 ASP A C 1
ATOM 2427 O O . ASP A 1 325 ? 22.374 11.282 -28.586 1.00 80.12 325 ASP A O 1
ATOM 2431 N N . MET A 1 326 ? 21.049 10.502 -30.217 1.00 76.31 326 MET A N 1
ATOM 2432 C CA . MET A 1 326 ? 20.410 9.439 -29.443 1.00 76.31 326 MET A CA 1
ATOM 2433 C C . MET A 1 326 ? 20.959 8.077 -29.883 1.00 76.31 326 MET A C 1
ATOM 2435 O O . MET A 1 326 ? 21.516 7.962 -30.973 1.00 76.31 326 MET A O 1
ATOM 2439 N N . ASP A 1 327 ? 20.841 7.056 -29.028 1.00 75.25 327 ASP A N 1
ATOM 2440 C CA . ASP A 1 327 ? 21.229 5.676 -29.367 1.00 75.25 327 ASP A CA 1
ATOM 2441 C C . ASP A 1 327 ? 22.702 5.519 -29.803 1.00 75.25 327 ASP A C 1
ATOM 2443 O O . ASP A 1 327 ? 23.088 4.635 -30.571 1.00 75.25 327 ASP A O 1
ATOM 2447 N N . THR A 1 328 ? 23.566 6.397 -29.287 1.00 72.44 328 THR A N 1
ATOM 2448 C CA . THR A 1 328 ? 25.002 6.411 -29.609 1.00 72.44 328 THR A CA 1
ATOM 2449 C C . THR A 1 328 ? 25.772 5.250 -28.977 1.00 72.44 328 THR A C 1
ATOM 2451 O O . THR A 1 328 ? 26.873 4.935 -29.425 1.00 72.44 328 THR A O 1
ATOM 2454 N N . ASP A 1 329 ? 25.187 4.601 -27.970 1.00 68.00 329 ASP A N 1
ATOM 2455 C CA . ASP A 1 329 ? 25.708 3.437 -27.255 1.00 68.00 329 ASP A CA 1
ATOM 2456 C C . ASP A 1 329 ? 25.262 2.097 -27.869 1.00 68.00 329 ASP A C 1
ATOM 2458 O O . ASP A 1 329 ? 25.690 1.033 -27.409 1.00 68.00 329 ASP A O 1
ATOM 2462 N N . LEU A 1 330 ? 24.415 2.121 -28.906 1.00 67.88 330 LEU A N 1
ATOM 2463 C CA . LEU A 1 330 ? 23.998 0.906 -29.596 1.00 67.88 330 LEU A CA 1
ATOM 2464 C C . LEU A 1 330 ? 25.149 0.306 -30.400 1.00 67.88 330 LEU A C 1
ATOM 2466 O O . LEU A 1 330 ? 25.859 0.994 -31.138 1.00 67.88 330 LEU A O 1
ATOM 2470 N N . LEU A 1 331 ? 25.285 -1.016 -30.308 1.00 62.16 331 LEU A N 1
ATOM 2471 C CA . LEU A 1 331 ? 26.149 -1.774 -31.203 1.00 62.16 331 LEU A CA 1
ATOM 2472 C C . LEU A 1 331 ? 25.606 -1.642 -32.632 1.00 62.16 331 LEU A C 1
ATOM 2474 O O . LEU A 1 331 ? 24.470 -2.017 -32.910 1.00 62.16 331 LEU A O 1
ATOM 2478 N N . ARG A 1 332 ? 26.422 -1.091 -33.532 1.00 52.81 332 ARG A N 1
ATOM 2479 C CA . ARG A 1 332 ? 26.105 -0.965 -34.961 1.00 52.81 332 ARG A CA 1
ATOM 2480 C C . ARG A 1 332 ? 26.479 -2.262 -35.687 1.00 52.81 332 ARG A C 1
ATOM 2482 O O . ARG A 1 332 ? 27.500 -2.854 -35.349 1.00 52.81 332 ARG A O 1
ATOM 2489 N N . GLY A 1 333 ? 25.700 -2.667 -36.695 1.00 50.56 333 GLY A N 1
ATOM 2490 C CA . GLY A 1 333 ? 26.028 -3.809 -37.564 1.00 50.56 333 GLY A CA 1
ATOM 2491 C C . GLY A 1 333 ? 25.280 -5.120 -37.291 1.00 50.56 333 GLY A C 1
ATOM 2492 O O . GLY A 1 333 ? 25.780 -6.173 -37.670 1.00 50.56 333 GLY A O 1
ATOM 2493 N N . PHE A 1 334 ? 24.110 -5.080 -36.645 1.00 48.69 334 PHE A N 1
ATOM 2494 C CA . PHE A 1 334 ? 23.156 -6.207 -36.601 1.00 48.69 334 PHE A CA 1
ATOM 2495 C C . PHE A 1 334 ? 21.913 -5.969 -37.481 1.00 48.69 334 PHE A C 1
ATOM 2497 O O . PHE A 1 334 ? 20.963 -6.744 -37.443 1.00 48.69 334 PHE A O 1
ATOM 2504 N N . ASP A 1 335 ? 21.911 -4.900 -38.274 1.00 44.09 335 ASP A N 1
ATOM 2505 C CA . ASP A 1 335 ? 20.901 -4.608 -39.287 1.00 44.09 335 ASP A CA 1
ATOM 2506 C C . ASP A 1 335 ? 21.073 -5.508 -40.526 1.00 44.09 335 ASP A C 1
ATOM 2508 O O . ASP A 1 335 ? 22.156 -6.032 -40.772 1.00 44.09 335 ASP A O 1
ATOM 2512 N N . ASN A 1 336 ? 20.022 -5.686 -41.339 1.00 41.56 336 ASN A N 1
ATOM 2513 C CA . ASN A 1 336 ? 20.035 -6.548 -42.540 1.00 41.56 336 ASN A CA 1
ATOM 2514 C C . ASN A 1 336 ? 21.199 -6.246 -43.514 1.00 41.56 336 ASN A C 1
ATOM 2516 O O . ASN A 1 336 ? 21.672 -7.134 -44.220 1.00 41.56 336 ASN A O 1
ATOM 2520 N N . SER A 1 337 ? 21.728 -5.020 -43.489 1.00 41.50 337 SER A N 1
ATOM 2521 C CA . SER A 1 337 ? 22.941 -4.572 -44.189 1.00 41.50 337 SER A CA 1
ATOM 2522 C C . SER A 1 337 ? 24.204 -5.372 -43.813 1.00 41.50 337 SER A C 1
ATOM 2524 O O . SER A 1 337 ? 25.150 -5.487 -44.597 1.00 41.50 337 SER A O 1
ATOM 2526 N N . ALA A 1 338 ? 24.244 -5.931 -42.603 1.00 40.44 338 ALA A N 1
ATOM 2527 C CA . ALA A 1 338 ? 25.346 -6.738 -42.100 1.00 40.44 338 ALA A CA 1
ATOM 2528 C C . ALA A 1 338 ? 25.352 -8.164 -42.678 1.00 40.44 338 ALA A C 1
ATOM 2530 O O . ALA A 1 338 ? 26.423 -8.738 -42.880 1.00 40.44 338 ALA A O 1
ATOM 2531 N N . ALA A 1 339 ? 24.185 -8.709 -43.038 1.00 41.94 339 ALA A N 1
ATOM 2532 C CA . ALA A 1 339 ? 24.095 -9.990 -43.739 1.00 41.94 339 ALA A CA 1
ATOM 2533 C C . ALA A 1 339 ? 24.694 -9.898 -45.159 1.00 41.94 339 ALA A C 1
ATOM 2535 O O . ALA A 1 339 ? 25.430 -10.793 -45.580 1.00 41.94 339 ALA A O 1
ATOM 2536 N N . ASP A 1 340 ? 24.488 -8.768 -45.848 1.00 41.59 340 ASP A N 1
ATOM 2537 C CA . ASP A 1 340 ? 25.103 -8.479 -47.155 1.00 41.59 340 ASP A CA 1
ATOM 2538 C C . ASP A 1 340 ? 26.616 -8.194 -47.057 1.00 41.59 340 ASP A C 1
ATOM 2540 O O . ASP A 1 340 ? 27.388 -8.502 -47.975 1.00 41.59 340 ASP A O 1
ATOM 2544 N N . SER A 1 341 ? 27.091 -7.650 -45.929 1.00 42.44 341 SER A N 1
ATOM 2545 C CA . SER A 1 341 ? 28.533 -7.458 -45.707 1.00 42.44 341 SER A CA 1
ATOM 2546 C C . SER A 1 341 ? 29.273 -8.761 -45.368 1.00 42.44 341 SER A C 1
ATOM 2548 O O . SER A 1 341 ? 30.429 -8.924 -45.769 1.00 42.44 341 SER A O 1
ATOM 2550 N N . LEU A 1 342 ? 28.585 -9.742 -44.766 1.00 41.22 342 LEU A N 1
ATOM 2551 C CA . LEU A 1 342 ? 29.090 -11.110 -44.589 1.00 41.22 342 LEU A CA 1
ATOM 2552 C C . LEU A 1 342 ? 29.298 -11.827 -45.936 1.00 41.22 342 LEU A C 1
ATOM 2554 O O . LEU A 1 342 ? 30.278 -12.550 -46.111 1.00 41.22 342 LEU A O 1
ATOM 2558 N N . ALA A 1 343 ? 28.410 -11.590 -46.908 1.00 43.69 343 ALA A N 1
ATOM 2559 C CA . ALA A 1 343 ? 28.514 -12.145 -48.260 1.00 43.69 343 ALA A CA 1
ATOM 2560 C C . ALA A 1 343 ? 29.610 -11.477 -49.117 1.00 43.69 343 ALA A C 1
ATOM 2562 O O . ALA A 1 343 ? 30.082 -12.073 -50.086 1.00 43.69 343 ALA A O 1
ATOM 2563 N N . SER A 1 344 ? 30.040 -10.259 -48.763 1.00 46.31 344 SER A N 1
ATOM 2564 C CA . SER A 1 344 ? 31.041 -9.478 -49.511 1.00 46.31 344 SER A CA 1
ATOM 2565 C C . SER A 1 344 ? 32.440 -9.450 -48.881 1.00 46.31 344 SER A C 1
ATOM 2567 O O . SER A 1 344 ? 33.335 -8.798 -49.418 1.00 46.31 344 SER A O 1
ATOM 2569 N N . GLY A 1 345 ? 32.668 -10.182 -47.782 1.00 44.69 345 GLY A N 1
ATOM 2570 C CA . GLY A 1 345 ? 33.997 -10.345 -47.173 1.00 44.69 345 GLY A CA 1
ATOM 2571 C C . GLY A 1 345 ? 34.567 -9.084 -46.511 1.00 44.69 345 GLY A C 1
ATOM 2572 O O . GLY A 1 345 ? 35.755 -9.040 -46.196 1.00 44.69 345 GLY A O 1
ATOM 2573 N N . ASN A 1 346 ? 33.745 -8.057 -46.284 1.00 44.28 346 ASN A N 1
ATOM 2574 C CA . ASN A 1 346 ? 34.161 -6.835 -45.602 1.00 44.28 346 ASN A CA 1
ATOM 2575 C C . ASN A 1 346 ? 33.957 -6.983 -44.085 1.00 44.28 346 ASN A C 1
ATOM 2577 O O . ASN A 1 346 ? 32.946 -6.563 -43.529 1.00 44.28 346 ASN A O 1
ATOM 2581 N N . GLU A 1 347 ? 34.957 -7.534 -43.392 1.00 44.91 347 GLU A N 1
ATOM 2582 C CA . GLU A 1 347 ? 34.961 -7.773 -41.933 1.00 44.91 347 GLU A CA 1
ATOM 2583 C C . GLU A 1 347 ? 34.962 -6.499 -41.051 1.00 44.91 347 GLU A C 1
ATOM 2585 O O . GLU A 1 347 ? 35.124 -6.561 -39.831 1.00 44.91 347 GLU A O 1
ATOM 2590 N N . ALA A 1 348 ? 34.777 -5.312 -41.630 1.00 43.34 348 ALA A N 1
ATOM 2591 C CA . ALA A 1 348 ? 34.872 -4.045 -40.904 1.00 43.34 348 ALA A CA 1
ATOM 2592 C C . ALA A 1 348 ? 33.749 -3.838 -39.864 1.00 43.34 348 ALA A C 1
ATOM 2594 O O . ALA A 1 348 ? 33.953 -3.096 -38.905 1.00 43.34 348 ALA A O 1
ATOM 2595 N N . GLY A 1 349 ? 32.597 -4.508 -40.013 1.00 42.94 349 GLY A N 1
ATOM 2596 C CA . GLY A 1 349 ? 31.458 -4.387 -39.091 1.00 42.94 349 GLY A CA 1
ATOM 2597 C C . GLY A 1 349 ? 31.634 -5.131 -37.760 1.00 42.94 349 GLY A C 1
ATOM 2598 O O . GLY A 1 349 ? 31.227 -4.625 -36.717 1.00 42.94 349 GLY A O 1
ATOM 2599 N N . LEU A 1 350 ? 32.298 -6.294 -37.759 1.00 42.62 350 LEU A N 1
ATOM 2600 C CA . LEU A 1 350 ? 32.463 -7.107 -36.545 1.00 42.62 350 LEU A CA 1
ATOM 2601 C C . LEU A 1 350 ? 33.592 -6.605 -35.634 1.00 42.62 350 LEU A C 1
ATOM 2603 O O . LEU A 1 350 ? 33.521 -6.768 -34.419 1.00 42.62 350 LEU A O 1
ATOM 2607 N N . ASN A 1 351 ? 34.621 -5.958 -36.185 1.00 42.53 351 ASN A N 1
ATOM 2608 C CA . ASN A 1 351 ? 35.805 -5.568 -35.411 1.00 42.53 351 ASN A CA 1
ATOM 2609 C C . ASN A 1 351 ? 35.511 -4.553 -34.287 1.00 42.53 351 ASN A C 1
ATOM 2611 O O . ASN A 1 351 ? 36.213 -4.548 -33.276 1.00 42.53 351 ASN A O 1
ATOM 2615 N N . TYR A 1 352 ? 34.444 -3.751 -34.404 1.00 41.16 352 TYR A N 1
ATOM 2616 C CA . TYR A 1 352 ? 33.992 -2.858 -33.327 1.00 41.16 352 TYR A CA 1
ATOM 2617 C C . TYR A 1 352 ? 33.278 -3.612 -32.188 1.00 41.16 352 TYR A C 1
ATOM 2619 O O . TYR A 1 352 ? 33.402 -3.236 -31.025 1.00 41.16 352 TYR A O 1
ATOM 2627 N N . ALA A 1 353 ? 32.593 -4.719 -32.494 1.00 43.38 353 ALA A N 1
ATOM 2628 C CA . ALA A 1 353 ? 31.933 -5.563 -31.495 1.00 43.38 353 ALA A CA 1
ATOM 2629 C C . ALA A 1 353 ? 32.918 -6.464 -30.718 1.00 43.38 353 ALA A C 1
ATOM 2631 O O . ALA A 1 353 ? 32.591 -6.927 -29.625 1.00 43.38 353 ALA A O 1
ATOM 2632 N N . ILE A 1 354 ? 34.122 -6.702 -31.259 1.00 43.44 354 ILE A N 1
ATOM 2633 C CA . ILE A 1 354 ? 35.104 -7.656 -30.709 1.00 43.44 354 ILE A CA 1
ATOM 2634 C C . ILE A 1 354 ? 36.208 -6.971 -29.870 1.00 43.44 354 ILE A C 1
ATOM 2636 O O . ILE A 1 354 ? 36.915 -7.649 -29.129 1.00 43.44 354 ILE A O 1
ATOM 2640 N N . SER A 1 355 ? 36.356 -5.639 -29.913 1.00 45.09 355 SER A N 1
ATOM 2641 C CA . SER A 1 355 ? 37.378 -4.911 -29.125 1.00 45.09 355 SER A CA 1
ATOM 2642 C C . SER A 1 355 ? 36.784 -3.828 -28.204 1.00 45.09 355 SER A C 1
ATOM 2644 O O . SER A 1 355 ? 36.821 -2.646 -28.546 1.00 45.09 355 SER A O 1
ATOM 2646 N N . PRO A 1 356 ? 36.232 -4.194 -27.030 1.00 50.69 356 PRO A N 1
ATOM 2647 C CA . PRO A 1 356 ? 35.645 -3.239 -26.088 1.00 50.69 356 PRO A CA 1
ATOM 2648 C C . PRO A 1 356 ? 36.668 -2.606 -25.119 1.00 50.69 356 PRO A C 1
ATOM 2650 O O . PRO A 1 356 ? 37.760 -3.126 -24.895 1.00 50.69 356 PRO A O 1
ATOM 2653 N N . ALA A 1 357 ? 36.286 -1.473 -24.517 1.00 48.78 357 ALA A N 1
ATOM 2654 C CA . ALA A 1 357 ? 37.065 -0.736 -23.515 1.00 48.78 357 ALA A CA 1
ATOM 2655 C C . ALA A 1 357 ? 37.240 -1.512 -22.188 1.00 48.78 357 ALA A C 1
ATOM 2657 O O . ALA A 1 357 ? 36.377 -2.291 -21.788 1.00 48.78 357 ALA A O 1
ATOM 2658 N N . SER A 1 358 ? 38.349 -1.259 -21.482 1.00 50.75 358 SER A N 1
ATOM 2659 C CA . SER A 1 358 ? 38.897 -2.092 -20.393 1.00 50.75 358 SER A CA 1
ATOM 2660 C C . SER A 1 358 ? 38.121 -2.127 -19.067 1.00 50.75 358 SER A C 1
ATOM 2662 O O . SER A 1 358 ? 38.535 -2.838 -18.156 1.00 50.75 358 SER A O 1
ATOM 2664 N N . GLU A 1 359 ? 37.046 -1.354 -18.907 1.00 48.31 359 GLU A N 1
ATOM 2665 C CA . GLU A 1 359 ? 36.452 -1.070 -17.586 1.00 48.31 359 GLU A CA 1
ATOM 2666 C C . GLU A 1 359 ? 35.197 -1.892 -17.235 1.00 48.31 359 GLU A C 1
ATOM 2668 O O . GLU A 1 359 ? 34.741 -1.839 -16.096 1.00 48.31 359 GLU A O 1
ATOM 2673 N N . ALA A 1 360 ? 34.657 -2.704 -18.154 1.00 48.19 360 ALA A N 1
ATOM 2674 C CA . ALA A 1 360 ? 33.516 -3.585 -17.874 1.00 48.19 360 ALA A CA 1
ATOM 2675 C C . ALA A 1 360 ? 33.922 -5.073 -17.929 1.00 48.19 360 ALA A C 1
ATOM 2677 O O . ALA A 1 360 ? 34.536 -5.489 -18.914 1.00 48.19 360 ALA A O 1
ATOM 2678 N N . PRO A 1 361 ? 33.549 -5.915 -16.942 1.00 50.09 361 PRO A N 1
ATOM 2679 C CA . PRO A 1 361 ? 33.783 -7.356 -17.000 1.00 50.09 361 PRO A CA 1
ATOM 2680 C C . PRO A 1 361 ? 32.841 -7.987 -18.036 1.00 50.09 361 PRO A C 1
ATOM 2682 O O . PRO A 1 361 ? 31.744 -8.437 -17.713 1.00 50.09 361 PRO A O 1
ATOM 2685 N N . ARG A 1 362 ? 33.240 -7.992 -19.310 1.00 55.84 362 ARG A N 1
ATOM 2686 C CA . ARG A 1 362 ? 32.508 -8.659 -20.396 1.00 55.84 362 ARG A CA 1
ATOM 2687 C C . ARG A 1 362 ? 33.321 -9.860 -20.884 1.00 55.84 362 ARG A C 1
ATOM 2689 O O . ARG A 1 362 ? 34.479 -9.710 -21.261 1.00 55.84 362 ARG A O 1
ATOM 2696 N N . LYS A 1 363 ? 32.725 -11.058 -20.858 1.00 58.91 363 LYS A N 1
ATOM 2697 C CA . LYS A 1 363 ? 33.309 -12.294 -21.411 1.00 58.91 363 LYS A CA 1
ATOM 2698 C C . LYS A 1 363 ? 32.836 -12.432 -22.857 1.00 58.91 363 LYS A C 1
ATOM 2700 O O . LYS A 1 363 ? 31.639 -12.347 -23.106 1.00 58.91 363 LYS A O 1
ATOM 2705 N N . GLY A 1 364 ? 33.750 -12.643 -23.802 1.00 60.50 364 GLY A N 1
ATOM 2706 C CA . GLY A 1 364 ? 33.367 -13.054 -25.153 1.00 60.50 364 GLY A CA 1
ATOM 2707 C C . GLY A 1 364 ? 32.743 -14.449 -25.105 1.00 60.50 364 GLY A C 1
ATOM 2708 O O . GLY A 1 364 ? 33.330 -15.353 -24.510 1.00 60.50 364 GLY A O 1
ATOM 2709 N N . VAL A 1 365 ? 31.557 -14.615 -25.689 1.00 62.09 365 VAL A N 1
ATOM 2710 C CA . VAL A 1 365 ? 30.826 -15.890 -25.724 1.00 62.09 365 VAL A CA 1
ATOM 2711 C C . VAL A 1 365 ? 30.465 -16.188 -27.168 1.00 62.09 365 VAL A C 1
ATOM 2713 O O . VAL A 1 365 ? 29.823 -15.370 -27.831 1.00 62.09 365 VAL A O 1
ATOM 2716 N N . ARG A 1 366 ? 30.864 -17.357 -27.667 1.00 68.88 366 ARG A N 1
ATOM 2717 C CA . ARG A 1 366 ? 30.456 -17.815 -28.993 1.00 68.88 366 ARG A CA 1
ATOM 2718 C C . ARG A 1 366 ? 29.014 -18.292 -28.923 1.00 68.88 366 ARG A C 1
ATOM 2720 O O . ARG A 1 366 ? 28.682 -19.217 -28.181 1.00 68.88 366 ARG A O 1
ATOM 2727 N N . THR A 1 367 ? 28.162 -17.658 -29.714 1.00 59.97 367 THR A N 1
ATOM 2728 C CA . THR A 1 367 ? 26.740 -17.981 -29.799 1.00 59.97 367 THR A CA 1
ATOM 2729 C C . THR A 1 367 ? 26.307 -18.074 -31.251 1.00 59.97 367 THR A C 1
ATOM 2731 O O . THR A 1 367 ? 26.876 -17.428 -32.132 1.00 59.97 367 THR A O 1
ATOM 2734 N N . THR A 1 368 ? 25.306 -18.908 -31.508 1.00 64.44 368 THR A N 1
ATOM 2735 C CA . THR A 1 368 ? 24.572 -18.917 -32.771 1.00 64.44 368 THR A CA 1
ATOM 2736 C C . THR A 1 368 ? 23.123 -18.602 -32.458 1.00 64.44 368 THR A C 1
ATOM 2738 O O . THR A 1 368 ? 22.510 -19.280 -31.634 1.00 64.44 368 THR A O 1
ATOM 2741 N N . ILE A 1 369 ? 22.595 -17.566 -33.098 1.00 57.69 369 ILE A N 1
ATOM 2742 C CA . ILE A 1 369 ? 21.203 -17.150 -32.962 1.00 57.69 369 ILE A CA 1
ATOM 2743 C C . ILE A 1 369 ? 20.524 -17.439 -34.296 1.00 57.69 369 ILE A C 1
ATOM 2745 O O . ILE A 1 369 ? 20.940 -16.911 -35.325 1.00 57.69 369 ILE A O 1
ATOM 2749 N N . GLY A 1 370 ? 19.511 -18.300 -34.281 1.00 50.06 370 GLY A N 1
ATOM 2750 C CA . GLY A 1 370 ? 18.585 -18.465 -35.396 1.00 50.06 370 GLY A CA 1
ATOM 2751 C C . GLY A 1 370 ? 17.268 -17.797 -35.035 1.00 50.06 370 GLY A C 1
ATOM 2752 O O . GLY A 1 370 ? 16.597 -18.249 -34.106 1.00 50.06 370 GLY A O 1
ATOM 2753 N N . THR A 1 371 ? 16.903 -16.724 -35.730 1.00 49.94 371 THR A N 1
ATOM 2754 C CA . THR A 1 371 ? 15.563 -16.141 -35.626 1.00 49.94 371 THR A CA 1
ATOM 2755 C C . THR A 1 371 ? 14.582 -17.032 -36.383 1.00 49.94 371 THR A C 1
ATOM 2757 O O . THR A 1 371 ? 14.869 -17.503 -37.483 1.00 49.94 371 THR A O 1
ATOM 2760 N N . LEU A 1 372 ? 13.444 -17.331 -35.764 1.00 44.78 372 LEU A N 1
ATOM 2761 C CA . LEU A 1 372 ? 12.392 -18.140 -36.373 1.00 44.78 372 LEU A CA 1
ATOM 2762 C C . LEU A 1 372 ? 11.294 -17.187 -36.843 1.00 44.78 372 LEU A C 1
ATOM 2764 O O . LEU A 1 372 ? 10.258 -17.048 -36.204 1.00 44.78 372 LEU A O 1
ATOM 2768 N N . VAL A 1 373 ? 11.548 -16.503 -37.955 1.00 43.03 373 VAL A N 1
ATOM 2769 C CA . VAL A 1 373 ? 10.516 -15.768 -38.696 1.00 43.03 373 VAL A CA 1
ATOM 2770 C C . VAL A 1 373 ? 10.432 -16.402 -40.092 1.00 43.03 373 VAL A C 1
ATOM 2772 O O . VAL A 1 373 ? 11.490 -16.709 -40.649 1.00 43.03 373 VAL A O 1
ATOM 2775 N N . PRO A 1 374 ? 9.233 -16.702 -40.627 1.00 37.72 374 PRO A N 1
ATOM 2776 C CA . PRO A 1 374 ? 9.076 -17.180 -42.002 1.00 37.72 374 PRO A CA 1
ATOM 2777 C C . PRO A 1 374 ? 9.485 -16.149 -43.059 1.00 37.72 374 PRO A C 1
ATOM 2779 O O . PRO A 1 374 ? 9.339 -14.933 -42.797 1.00 37.72 374 PRO A O 1
#